Protein AF-A0AAV2RTJ3-F1 (afdb_monomer_lite)

Secondary structure (DSSP, 8-state):
--------SSHHHHHHTTS--SS--S-GGGTTTTSSS------SS--PPPPBS--S-GGGTT-TTS-------TTS-TTEEEEEEEETTEEEEEEEEE-SSSEEEE-GGGG--SS-TT----SEEEEEES--STTS--SSTT--EEEEEEEEEE-TT--TTT--TT--EEEEESS----SSGGGGGT--BPBPPPTTSTT-TT-EEEEEE--B-TT--SSS--SS-EEEEEEB-THHHHHS-TTS--TT---B---SS-----BT-TT--EEEE-TTS-EE-

InterPro domains:
  IPR001254 Serine proteases, trypsin domain [PF00089] (74-276)
  IPR001254 Serine proteases, trypsin domain [PS50240] (51-282)
  IPR001254 Serine proteases, trypsin domain [SM00020] (66-282)
  IPR001254 Serine proteases, trypsin domain [cd00190] (75-282)
  IPR001314 Peptidase S1A, chymotrypsin family [PR00722] (95-110)
  IPR001314 Peptidase S1A, chymotrypsin family [PR00722] (163-177)
  IPR001314 Peptidase S1A, chymotrypsin family [PR00722] (260-272)
  IPR009003 Peptidase S1, PA clan [SSF50494] (70-281)
  IPR018114 Serine proteases, trypsin family, histidine active site [PS00134] (105-110)

Sequence (282 aa):
ECRDTLLPSSCADIKKQGLCSEEVPMCNKTCGYCSQDTDQLPTTREKKCPICGKANEQYFRNWNNRMARVPELNHKYPWLVFIQSVIEGMTYNCGGQIINSRWVLTAAHCFYDGSDAGCNYIKKAEVHVGLHRTDFNDGILGVTRIIQVKDFIKHPGYQCGISHNDDIGLLGLEEDLDLFSTFQSKGIGAICLPKDDEGWFEGEDAVAAGWGVTASKRSKNFADKPFEVTRRIQRKFCSNYRSSWITDNMICAESASVYKIQCTGDSGGPLIVKNENDTYVL

pLDDT: mean 73.15, std 17.22, range [25.36, 96.06]

Foldseek 3Di:
DPDPDDDDPWLVVCVVVVQADPVRQARVVQQRQNGPPHTDQDPDPDSDFFDAQAFPPPVPPPPPDDPDDDPPRQLRPQFKKWKWFADPNDIFIEIWGAAGQWKIKFFLCSQAPLPDQVSPGTPWMKIWGSDFFPVSPSVDPPLIDIWTFPDKDADPPDGPNPASVSGMMMTTTPGTHDSPPVCSNSNHHGAAADDPPPDLQQFAKWKFKDFFDFPVDPDPDTHRGMDIDIWTWHCVVCCVPPVVRDDPRDTDTDDDPDDPGPRRRHHGTDTWGQDPVRGIYD

Organism: Meganyctiphanes norvegica (NCBI:txid48144)

Radius of gyration: 19.6 Å; chains: 1; bounding box: 59×52×49 Å

Structure (mmCIF, N/CA/C/O backbone):
data_AF-A0AAV2RTJ3-F1
#
_entry.id   AF-A0AAV2RTJ3-F1
#
loop_
_atom_site.group_PDB
_atom_site.id
_atom_site.type_symbol
_atom_site.label_atom_id
_atom_site.label_alt_id
_atom_site.label_comp_id
_atom_site.label_asym_id
_atom_site.label_entity_id
_atom_site.label_seq_id
_atom_site.pdbx_PDB_ins_code
_atom_site.Cartn_x
_atom_site.Cartn_y
_atom_site.Cartn_z
_atom_si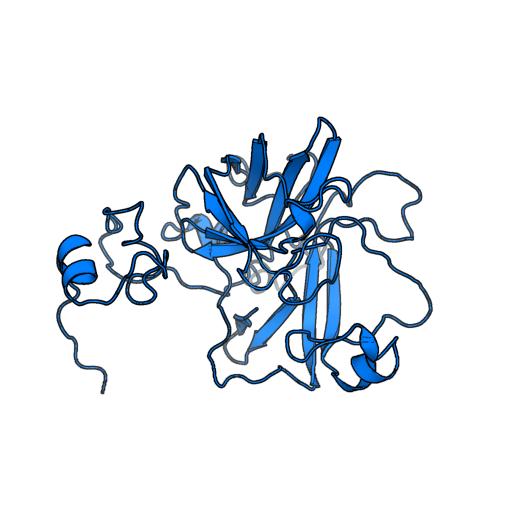te.occupancy
_atom_site.B_iso_or_equiv
_atom_site.auth_seq_id
_atom_site.auth_comp_id
_atom_site.auth_asym_id
_atom_site.auth_atom_id
_atom_site.pdbx_PDB_model_num
ATOM 1 N N . GLU A 1 1 ? -15.607 -30.313 4.650 1.00 28.53 1 GLU A N 1
ATOM 2 C CA . GLU A 1 1 ? -16.160 -30.022 5.990 1.00 28.53 1 GLU A CA 1
ATOM 3 C C . GLU A 1 1 ? -15.038 -29.505 6.884 1.00 28.53 1 GLU A C 1
ATOM 5 O O . GLU A 1 1 ? -14.184 -30.283 7.292 1.00 28.53 1 GLU A O 1
ATOM 10 N N . CYS A 1 2 ? -14.960 -28.193 7.118 1.00 25.36 2 CYS A N 1
ATOM 11 C CA . CYS A 1 2 ? -14.015 -27.650 8.095 1.00 25.36 2 CYS A CA 1
ATOM 12 C C . CYS A 1 2 ? -14.534 -28.010 9.488 1.00 25.36 2 CYS A C 1
ATOM 14 O O . CYS A 1 2 ? -15.574 -27.506 9.901 1.00 25.36 2 CYS A O 1
ATOM 16 N N . ARG A 1 3 ? -13.852 -28.924 10.185 1.00 26.34 3 ARG A N 1
ATOM 17 C CA . ARG A 1 3 ? -14.147 -29.205 11.592 1.00 26.34 3 ARG A CA 1
ATOM 18 C C . ARG A 1 3 ? -13.854 -27.954 12.413 1.00 26.34 3 ARG A C 1
ATOM 20 O O . ARG A 1 3 ? -12.734 -27.450 12.376 1.00 26.34 3 ARG A O 1
ATOM 27 N N . ASP A 1 4 ? -14.850 -27.532 13.184 1.00 34.94 4 ASP A N 1
ATOM 28 C CA . ASP A 1 4 ? -14.730 -26.657 14.347 1.00 34.94 4 ASP A CA 1
ATOM 29 C C . ASP A 1 4 ? -13.740 -27.255 15.365 1.00 34.94 4 ASP A C 1
ATOM 31 O O . ASP A 1 4 ? -14.117 -27.861 16.367 1.00 34.94 4 ASP A O 1
ATOM 35 N N . THR A 1 5 ? -12.438 -27.140 15.117 1.00 39.94 5 THR A N 1
ATOM 36 C CA . THR A 1 5 ? -11.443 -27.295 16.177 1.00 39.94 5 THR A CA 1
ATOM 37 C C . THR A 1 5 ? -11.378 -25.977 16.926 1.00 39.94 5 THR A C 1
ATOM 39 O O . THR A 1 5 ? -10.945 -24.973 16.365 1.00 39.94 5 THR A O 1
ATOM 42 N N . LEU A 1 6 ? -11.862 -26.003 18.172 1.00 43.81 6 LEU A N 1
ATOM 43 C CA . LEU A 1 6 ? -11.744 -24.969 19.204 1.00 43.81 6 LEU A CA 1
ATOM 44 C C . LEU A 1 6 ? -10.584 -24.000 18.924 1.00 43.81 6 LEU A C 1
ATOM 46 O O . LEU A 1 6 ? -9.418 -24.383 19.005 1.00 43.81 6 LEU A O 1
ATOM 50 N N . LEU A 1 7 ? -10.918 -22.747 18.597 1.00 50.66 7 LEU A N 1
ATOM 51 C CA . LEU A 1 7 ? -9.936 -21.671 18.467 1.00 50.66 7 LEU A CA 1
ATOM 52 C C . LEU A 1 7 ? -9.065 -21.635 19.737 1.00 50.66 7 LEU A C 1
ATOM 54 O O . LEU A 1 7 ? -9.643 -21.578 20.832 1.00 50.66 7 LEU A O 1
ATOM 58 N N . PRO A 1 8 ? -7.725 -21.654 19.617 1.00 53.41 8 PRO A N 1
ATOM 59 C CA . PRO A 1 8 ? -6.820 -21.614 20.761 1.00 53.41 8 PRO A CA 1
ATOM 60 C C . PRO A 1 8 ? -7.161 -20.478 21.734 1.00 53.41 8 PRO A C 1
ATOM 62 O O . PRO A 1 8 ? -7.617 -19.404 21.333 1.00 53.41 8 PRO A O 1
ATOM 65 N N . SER A 1 9 ? -6.969 -20.724 23.029 1.00 62.09 9 SER A N 1
ATOM 66 C CA . SER A 1 9 ? -7.333 -19.802 24.112 1.00 62.09 9 SER A CA 1
ATOM 67 C C . SER A 1 9 ? -6.386 -18.613 24.276 1.00 62.09 9 SER A C 1
ATOM 69 O O . SER A 1 9 ? -6.772 -17.634 24.910 1.00 62.09 9 SER A O 1
ATOM 71 N N . SER A 1 10 ? -5.168 -18.687 23.732 1.00 70.19 10 SER A N 1
ATOM 72 C CA . SER A 1 10 ? -4.143 -17.652 23.880 1.00 70.19 10 SER A CA 1
ATOM 73 C C . SER A 1 10 ? -3.148 -17.642 22.713 1.00 70.19 10 SER A C 1
ATOM 75 O O . SER A 1 10 ? -2.967 -18.652 22.027 1.00 70.19 10 SER A O 1
ATOM 77 N N . CYS A 1 11 ? -2.451 -16.518 22.514 1.00 71.31 11 CYS A N 1
ATOM 78 C CA . CYS A 1 11 ? -1.352 -16.431 21.549 1.00 71.31 11 CYS A CA 1
ATOM 79 C C . CYS A 1 11 ? -0.176 -17.359 21.890 1.00 71.31 11 CYS A C 1
ATOM 81 O O . CYS A 1 11 ? 0.458 -17.898 20.982 1.00 71.31 11 CYS A O 1
ATOM 83 N N . ALA A 1 12 ? 0.052 -17.642 23.176 1.00 74.12 12 ALA A N 1
ATOM 84 C CA . ALA A 1 12 ? 1.048 -18.613 23.621 1.00 74.12 12 ALA A CA 1
ATOM 85 C C . ALA A 1 12 ? 0.744 -20.037 23.114 1.00 74.12 12 ALA A C 1
ATOM 87 O O . ALA A 1 12 ? 1.648 -20.735 22.652 1.00 74.12 12 ALA A O 1
ATOM 88 N N . ASP A 1 13 ? -0.529 -20.451 23.125 1.00 72.06 13 ASP A N 1
ATOM 89 C CA . ASP A 1 13 ? -0.947 -21.764 22.614 1.00 72.06 13 ASP A CA 1
ATOM 90 C C . ASP A 1 13 ? -0.720 -21.883 21.099 1.00 72.06 13 ASP A C 1
ATOM 92 O O . ASP A 1 13 ? -0.316 -22.936 20.608 1.00 72.06 13 ASP A O 1
ATOM 96 N N . ILE A 1 14 ? -0.942 -20.793 20.357 1.00 68.81 14 ILE A N 1
ATOM 97 C CA . ILE A 1 14 ? -0.743 -20.726 18.900 1.00 68.81 14 ILE A CA 1
ATOM 98 C C . ILE A 1 14 ? 0.743 -20.793 18.545 1.00 68.81 14 ILE A C 1
ATOM 100 O O . ILE A 1 14 ? 1.127 -21.576 17.674 1.00 68.81 14 ILE A O 1
ATOM 104 N N . LYS A 1 15 ? 1.587 -20.023 19.246 1.00 71.12 15 LYS A N 1
ATOM 105 C CA . LYS A 1 15 ? 3.048 -20.050 19.076 1.00 71.12 15 LYS A CA 1
ATOM 106 C C . LYS A 1 15 ? 3.607 -21.447 19.372 1.00 71.12 15 LYS A C 1
ATOM 108 O O . LYS A 1 15 ? 4.387 -21.980 18.587 1.00 71.12 15 LYS A O 1
ATOM 113 N N . LYS A 1 16 ? 3.129 -22.104 20.437 1.00 71.62 16 L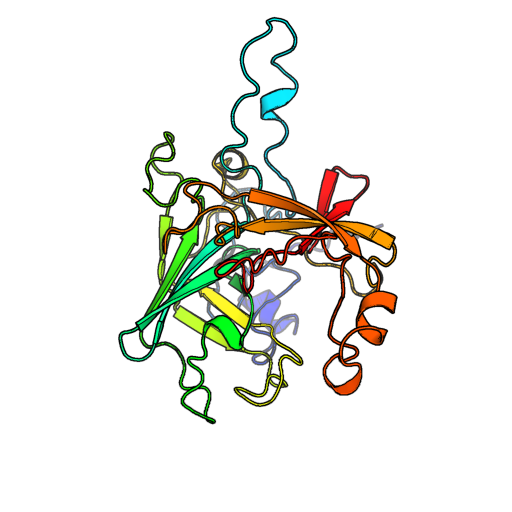YS A N 1
ATOM 114 C CA . LYS A 1 16 ? 3.537 -23.471 20.818 1.00 71.62 16 LYS A CA 1
ATOM 115 C C . LYS A 1 16 ? 3.177 -24.540 19.780 1.00 71.62 16 LYS A C 1
ATOM 117 O O . LYS A 1 16 ? 3.844 -25.568 19.709 1.00 71.62 16 LYS A O 1
ATOM 122 N N . GLN A 1 17 ? 2.147 -24.309 18.968 1.00 68.81 17 GLN A N 1
ATOM 123 C CA . GLN A 1 17 ? 1.759 -25.204 17.873 1.00 68.81 17 GLN A CA 1
ATOM 124 C C . GLN A 1 17 ? 2.621 -25.029 16.608 1.00 68.81 17 GLN A C 1
ATOM 126 O O . GLN A 1 17 ? 2.343 -25.679 15.602 1.00 68.81 17 GLN A O 1
ATOM 131 N N . GLY A 1 18 ? 3.646 -24.166 16.631 1.00 61.38 18 GLY A N 1
ATOM 132 C CA . GLY A 1 18 ? 4.527 -23.926 15.482 1.00 61.38 18 GLY A CA 1
ATOM 133 C C . GLY A 1 18 ? 3.848 -23.160 14.345 1.00 61.38 18 GLY A C 1
ATOM 134 O O . GLY A 1 18 ? 4.277 -23.237 13.200 1.00 61.38 18 GLY A O 1
ATOM 135 N N . LEU A 1 19 ? 2.765 -22.435 14.643 1.00 59.94 19 LEU A N 1
ATOM 136 C CA . LEU A 1 19 ? 2.011 -21.637 13.668 1.00 59.94 19 LEU A CA 1
ATOM 137 C C . LEU A 1 19 ? 2.607 -20.230 13.453 1.00 59.94 19 LEU A C 1
ATOM 139 O O . LEU A 1 19 ? 2.041 -19.439 12.699 1.00 59.94 19 LEU A O 1
ATOM 143 N N . CYS A 1 20 ? 3.713 -19.940 14.143 1.00 59.78 20 CYS A N 1
ATOM 144 C CA . CYS A 1 20 ? 4.452 -18.682 14.214 1.00 59.78 20 CYS A CA 1
ATOM 145 C C . CYS A 1 20 ? 5.943 -19.007 14.395 1.00 59.78 20 CYS A C 1
ATOM 147 O O . CYS A 1 20 ? 6.251 -19.925 15.160 1.00 59.78 20 CYS A O 1
ATOM 149 N N . SER A 1 21 ? 6.859 -18.259 13.775 1.00 59.16 21 SER A N 1
ATOM 150 C CA . SER A 1 21 ? 8.310 -18.396 13.999 1.00 59.16 21 SER A CA 1
ATOM 151 C C . SER A 1 21 ? 8.980 -17.029 14.131 1.00 59.16 21 SER A C 1
ATOM 153 O O . SER A 1 21 ? 8.344 -16.007 13.888 1.00 59.16 21 SER A O 1
ATOM 155 N N . GLU A 1 22 ? 10.260 -16.994 14.520 1.00 55.25 22 GLU A N 1
ATOM 156 C CA . GLU A 1 22 ? 10.997 -15.724 14.560 1.00 55.25 22 GLU A CA 1
ATOM 157 C C . GLU A 1 22 ? 11.241 -15.117 13.173 1.00 55.25 22 GLU A C 1
ATOM 159 O O . GLU A 1 22 ? 11.324 -13.903 13.033 1.00 55.25 22 GLU A O 1
ATOM 164 N N . GLU A 1 23 ? 11.305 -15.957 12.142 1.00 56.34 23 GLU A N 1
ATOM 165 C CA . GLU A 1 23 ? 11.489 -15.542 10.747 1.00 56.34 23 GLU A CA 1
ATOM 166 C C . GLU A 1 23 ? 10.167 -15.152 10.068 1.00 56.34 23 GLU A C 1
ATOM 168 O O . GLU A 1 23 ? 10.164 -14.472 9.043 1.00 56.34 23 GLU A O 1
ATOM 173 N N . VAL A 1 24 ? 9.033 -15.576 10.636 1.00 58.91 24 VAL A N 1
ATOM 174 C CA . VAL A 1 24 ? 7.688 -15.269 10.148 1.00 58.91 24 VAL A CA 1
ATOM 175 C C . VAL A 1 24 ? 6.997 -14.403 11.202 1.00 58.91 24 VAL A C 1
ATOM 177 O O . VAL A 1 24 ? 6.290 -14.928 12.068 1.00 58.91 24 VAL A O 1
ATOM 180 N N . PRO A 1 25 ? 7.158 -13.068 11.134 1.00 56.72 25 PRO A N 1
ATOM 181 C CA . PRO A 1 25 ? 6.646 -12.163 12.163 1.00 56.72 25 PRO A CA 1
ATOM 182 C C . PRO A 1 25 ? 5.113 -12.195 12.273 1.00 56.72 25 PRO A C 1
ATOM 184 O O . PRO A 1 25 ? 4.552 -11.733 13.267 1.00 56.72 25 PRO A O 1
ATOM 187 N N . MET A 1 26 ? 4.417 -12.761 11.280 1.00 61.28 26 MET A N 1
ATOM 188 C CA . MET A 1 26 ? 2.962 -12.794 11.186 1.00 61.28 26 MET A CA 1
ATOM 189 C C . MET A 1 26 ? 2.400 -14.217 11.195 1.00 61.28 26 MET A C 1
ATOM 191 O O . MET A 1 26 ? 2.683 -15.034 10.326 1.00 61.28 26 MET A O 1
ATOM 195 N N . CYS A 1 27 ? 1.485 -14.489 12.120 1.00 66.06 27 CYS A N 1
ATOM 196 C CA . CYS A 1 27 ? 0.798 -15.775 12.162 1.00 66.06 27 CYS A CA 1
ATOM 197 C C . CYS A 1 27 ? -0.490 -15.715 11.347 1.00 66.06 27 CYS A C 1
ATOM 199 O O . CYS A 1 27 ? -1.510 -15.192 11.802 1.00 66.06 27 CYS A O 1
ATOM 201 N N . ASN A 1 28 ? -0.458 -16.281 10.139 1.00 58.66 28 ASN A N 1
ATOM 202 C CA . ASN A 1 28 ? -1.577 -16.222 9.190 1.00 58.66 28 ASN A CA 1
ATOM 203 C C . ASN A 1 28 ? -2.893 -16.759 9.774 1.00 58.66 28 ASN A C 1
ATOM 205 O O . ASN A 1 28 ? -3.956 -16.199 9.524 1.00 58.66 28 ASN A O 1
ATOM 209 N N . LYS A 1 29 ? -2.838 -17.800 10.616 1.00 62.00 29 LYS A N 1
ATOM 210 C CA . LYS A 1 29 ? -4.041 -18.398 11.230 1.00 62.00 29 LYS A CA 1
ATOM 211 C C . LYS A 1 29 ? -4.717 -17.516 12.279 1.00 62.00 29 LYS A C 1
ATOM 213 O O . LYS A 1 29 ? -5.855 -17.788 12.647 1.00 62.00 29 LYS A O 1
ATOM 218 N N . THR A 1 30 ? -4.028 -16.492 12.771 1.00 61.62 30 THR A N 1
ATOM 219 C CA . THR A 1 30 ? -4.573 -15.531 13.735 1.00 61.62 30 THR A CA 1
ATOM 220 C C . THR A 1 30 ? -4.733 -14.155 13.130 1.00 61.62 30 THR A C 1
ATOM 222 O O . THR A 1 30 ? -4.965 -13.206 13.866 1.00 61.62 30 THR A O 1
ATOM 225 N N . CYS A 1 31 ? -4.595 -14.022 11.808 1.00 62.06 31 CYS A N 1
ATOM 226 C CA . CYS A 1 31 ? -4.762 -12.748 11.117 1.00 62.06 31 CYS A CA 1
ATOM 227 C C . CYS A 1 31 ? -3.883 -11.628 11.707 1.00 62.06 31 CYS A C 1
ATOM 229 O O . CYS A 1 31 ? -4.275 -10.466 11.725 1.00 62.06 31 CYS A O 1
ATOM 231 N N . GLY A 1 32 ? -2.694 -11.998 12.205 1.00 62.00 32 GLY A N 1
ATOM 232 C CA . GLY A 1 32 ? -1.714 -11.077 12.784 1.00 62.00 32 GLY A CA 1
ATOM 233 C C . GLY A 1 32 ? -1.843 -10.820 14.290 1.00 62.00 32 GLY A C 1
ATOM 234 O O . GLY A 1 32 ? -0.937 -10.215 14.851 1.00 62.00 32 GLY A O 1
ATOM 235 N N . TYR A 1 33 ? -2.882 -11.320 14.977 1.00 64.06 33 TYR A N 1
ATOM 236 C CA . TYR A 1 33 ? -3.087 -11.042 16.413 1.00 64.06 33 TYR A CA 1
ATOM 237 C C . TYR A 1 33 ? -2.044 -11.666 17.338 1.00 64.06 33 TYR A C 1
ATOM 239 O O . TYR A 1 33 ? -1.805 -11.158 18.430 1.00 64.06 33 TYR A O 1
ATOM 247 N N . CYS A 1 34 ? -1.396 -12.739 16.898 1.00 66.88 34 CYS A N 1
ATOM 248 C CA . CYS A 1 34 ? -0.384 -13.432 17.691 1.00 66.88 34 CYS A CA 1
ATOM 249 C C . CYS A 1 34 ? 0.992 -13.328 17.047 1.00 66.88 34 CYS A C 1
ATOM 251 O O . CYS A 1 34 ? 1.592 -14.348 16.749 1.00 66.88 34 CYS A O 1
ATOM 253 N N . SER A 1 35 ? 1.456 -12.110 16.778 1.00 64.62 35 SER A N 1
ATOM 254 C CA . SER A 1 35 ? 2.783 -11.846 16.210 1.00 64.62 35 SER A CA 1
ATOM 255 C C . SER A 1 35 ? 3.889 -11.937 17.272 1.00 64.62 35 SER A C 1
ATOM 257 O O . SER A 1 35 ? 3.619 -12.170 18.455 1.00 64.62 35 SER A O 1
ATOM 259 N N . GLN A 1 36 ? 5.155 -11.761 16.878 1.00 61.38 36 GLN A N 1
ATOM 260 C CA . GLN A 1 36 ? 6.257 -11.653 17.848 1.00 61.38 36 GLN A CA 1
ATOM 261 C C . GLN A 1 36 ? 6.010 -10.553 18.893 1.00 61.38 36 GLN A C 1
ATOM 263 O O . GLN A 1 36 ? 6.319 -10.754 20.063 1.00 61.38 36 GLN A O 1
ATOM 268 N N . ASP A 1 37 ? 5.375 -9.453 18.486 1.00 58.03 37 ASP A N 1
ATOM 269 C CA . ASP A 1 37 ? 5.172 -8.263 19.313 1.00 58.03 37 ASP A CA 1
ATOM 270 C C . ASP A 1 37 ? 3.796 -8.176 19.982 1.00 58.03 37 ASP A C 1
ATOM 272 O O . ASP A 1 37 ? 3.566 -7.300 20.817 1.00 58.03 37 ASP A O 1
ATOM 276 N N . THR A 1 38 ? 2.864 -9.063 19.622 1.00 60.03 38 THR A N 1
ATOM 277 C CA . THR A 1 38 ? 1.504 -9.066 20.171 1.00 60.03 38 THR A CA 1
ATOM 278 C C . THR A 1 38 ? 1.116 -10.420 20.724 1.00 60.03 38 THR A C 1
ATOM 280 O O . THR A 1 38 ? 1.097 -11.425 20.018 1.00 60.03 38 THR A O 1
ATOM 283 N N . ASP A 1 39 ? 0.713 -10.418 21.993 1.00 66.69 39 ASP A N 1
ATOM 284 C CA . ASP A 1 39 ? 0.091 -11.572 22.647 1.00 66.69 39 ASP A CA 1
ATOM 285 C C . ASP A 1 39 ? -1.390 -11.337 22.986 1.00 66.69 39 ASP A C 1
ATOM 287 O O . ASP A 1 39 ? -2.015 -12.146 23.677 1.00 66.69 39 ASP A O 1
ATOM 291 N N . GLN A 1 40 ? -1.973 -10.240 22.492 1.00 61.81 40 GLN A N 1
ATOM 292 C CA . GLN A 1 40 ? -3.373 -9.902 22.729 1.00 61.81 40 GLN A CA 1
ATOM 293 C C . GLN A 1 40 ? -4.267 -10.383 21.582 1.00 61.81 40 GLN A C 1
ATOM 295 O O . GLN A 1 40 ? -4.203 -9.894 20.457 1.00 61.81 40 GLN A O 1
ATOM 300 N N . LEU A 1 41 ? -5.154 -11.326 21.901 1.00 60.34 41 LEU A N 1
ATOM 301 C CA . LEU A 1 41 ? -6.303 -11.653 21.059 1.00 60.34 41 LEU A CA 1
ATOM 302 C C . LEU A 1 41 ? -7.324 -10.499 21.112 1.00 60.34 41 LEU A C 1
ATOM 304 O O . LEU A 1 41 ? -7.459 -9.862 22.161 1.00 60.34 41 LEU A O 1
ATOM 308 N N . PRO A 1 42 ? -8.072 -10.232 20.026 1.00 55.19 42 PRO A N 1
ATOM 309 C CA . PRO A 1 42 ? -9.047 -9.151 20.009 1.00 55.19 42 PRO A CA 1
ATOM 310 C C . PRO A 1 42 ? -10.127 -9.367 21.074 1.00 55.19 42 PRO A C 1
ATOM 312 O O . PRO A 1 42 ? -10.592 -10.482 21.311 1.00 55.19 42 PRO A O 1
ATOM 315 N N . THR A 1 43 ? -10.516 -8.275 21.733 1.00 52.41 43 THR A N 1
ATOM 316 C CA . THR A 1 43 ? -11.428 -8.264 22.890 1.00 52.41 43 THR A CA 1
ATOM 317 C C . THR A 1 43 ? -12.904 -8.400 22.508 1.00 52.41 43 THR A C 1
ATOM 319 O O . THR A 1 43 ? -13.763 -8.537 23.383 1.00 52.41 43 THR A O 1
ATOM 322 N N . THR A 1 44 ? -13.232 -8.360 21.214 1.00 51.03 44 THR A N 1
ATOM 323 C CA . THR A 1 44 ? -14.610 -8.430 20.730 1.00 51.03 44 THR A CA 1
ATOM 324 C C . THR A 1 44 ? -15.151 -9.860 20.771 1.00 51.03 44 THR A C 1
ATOM 326 O O . THR A 1 44 ? -14.458 -10.850 20.552 1.00 51.03 44 THR A O 1
ATOM 329 N N . ARG A 1 45 ? -16.449 -9.962 21.076 1.00 45.09 45 ARG A N 1
ATOM 330 C CA . ARG A 1 45 ? -17.191 -11.209 21.342 1.00 45.09 45 ARG A CA 1
ATOM 331 C C . ARG A 1 45 ? -17.239 -12.195 20.164 1.00 45.09 45 ARG A C 1
ATOM 333 O O . ARG A 1 45 ? -17.718 -13.311 20.342 1.00 45.09 45 ARG A O 1
ATOM 340 N N . GLU A 1 46 ? -16.737 -11.815 18.992 1.00 50.78 46 GLU A N 1
ATOM 341 C CA . GLU A 1 46 ? -16.565 -12.703 17.850 1.00 50.78 46 GLU A CA 1
ATOM 342 C C . GLU A 1 46 ? -15.072 -12.871 17.561 1.00 50.78 46 GLU A C 1
ATOM 344 O O . GLU A 1 46 ? -14.429 -11.976 17.025 1.00 50.78 46 GLU A O 1
ATOM 349 N N . LYS A 1 47 ? -14.533 -14.055 17.874 1.00 52.84 47 LYS A N 1
ATOM 350 C CA . LYS A 1 47 ? -13.186 -14.508 17.484 1.00 52.84 47 LYS A CA 1
ATOM 351 C C . LYS A 1 47 ? -13.069 -14.740 15.962 1.00 52.84 47 LYS A C 1
ATOM 353 O O . LYS A 1 47 ? -12.597 -15.787 15.526 1.00 52.84 47 LYS A O 1
ATOM 358 N N . LYS A 1 48 ? -13.599 -13.839 15.139 1.00 60.12 48 LYS A N 1
ATOM 359 C CA . LYS A 1 48 ? -13.479 -13.895 13.677 1.00 60.12 48 LYS A CA 1
ATOM 360 C C . LYS A 1 48 ? -12.319 -13.009 13.260 1.00 60.12 48 LYS A C 1
ATOM 362 O O . LYS A 1 48 ? -11.952 -12.109 13.998 1.00 60.12 48 LYS A O 1
ATOM 367 N N . CYS A 1 49 ? -11.724 -13.266 12.105 1.00 64.94 49 CYS A N 1
ATOM 368 C CA . CYS A 1 49 ? -10.763 -12.335 11.532 1.00 64.94 49 CYS A CA 1
ATOM 369 C C . CYS A 1 49 ? -11.476 -11.128 10.911 1.00 64.94 49 CYS A C 1
ATOM 371 O O . CYS A 1 49 ? -12.625 -11.273 10.477 1.00 64.94 49 CYS A O 1
ATOM 373 N N . PRO A 1 50 ? -10.816 -9.960 10.826 1.00 69.94 50 PRO A N 1
ATOM 374 C CA . PRO A 1 50 ? -11.327 -8.844 10.050 1.00 69.94 50 PRO A CA 1
ATOM 375 C C . PRO A 1 50 ? -11.564 -9.273 8.603 1.00 69.94 50 PRO A C 1
ATOM 377 O O . PRO A 1 50 ? -10.790 -10.046 8.035 1.00 69.94 50 PRO A O 1
ATOM 380 N N . ILE A 1 51 ? -12.636 -8.766 8.000 1.00 80.06 51 ILE A N 1
ATOM 381 C CA . ILE A 1 51 ? -12.914 -9.007 6.584 1.00 80.06 51 ILE A CA 1
ATOM 382 C C . ILE A 1 51 ? -11.952 -8.139 5.766 1.00 80.06 51 ILE A C 1
ATOM 384 O O . ILE A 1 51 ? -11.907 -6.928 5.964 1.00 80.06 51 ILE A O 1
ATOM 388 N N . CYS A 1 52 ? -11.201 -8.737 4.845 1.00 87.06 52 CYS A N 1
ATOM 389 C CA . CYS A 1 52 ? -10.318 -8.013 3.935 1.00 87.06 52 CYS A CA 1
ATOM 390 C C . CYS A 1 52 ? -11.006 -7.693 2.594 1.00 87.06 52 CYS A C 1
ATOM 392 O O . CYS A 1 52 ? -12.032 -8.282 2.244 1.00 87.06 52 CYS A O 1
ATOM 394 N N . GLY A 1 53 ? -10.442 -6.752 1.834 1.00 89.31 53 GLY A N 1
ATOM 395 C CA . GLY A 1 53 ? -10.779 -6.495 0.432 1.00 89.31 53 GLY A CA 1
ATOM 396 C C . GLY A 1 53 ? -12.155 -5.875 0.186 1.00 89.31 53 GLY A C 1
ATOM 397 O O . GLY A 1 53 ? -12.614 -5.837 -0.953 1.00 89.31 53 GLY A O 1
ATOM 398 N N . LYS A 1 54 ? -12.846 -5.383 1.219 1.00 88.38 54 LYS A N 1
ATOM 399 C CA . LYS A 1 54 ? -14.147 -4.715 1.069 1.00 88.38 54 LYS A CA 1
ATOM 400 C C . LYS A 1 54 ? -13.992 -3.208 0.892 1.00 88.38 54 LYS A C 1
ATOM 402 O O . LYS A 1 54 ? -13.683 -2.488 1.836 1.00 88.38 54 LYS A O 1
ATOM 407 N N . ALA A 1 55 ? -14.198 -2.749 -0.340 1.00 87.06 55 ALA A N 1
ATOM 408 C CA . ALA A 1 55 ? -14.231 -1.332 -0.681 1.00 87.06 55 ALA A CA 1
ATOM 409 C C . ALA A 1 55 ? -15.546 -0.671 -0.230 1.00 87.06 55 ALA A C 1
ATOM 411 O O . ALA A 1 55 ? -16.598 -1.313 -0.151 1.00 87.06 55 ALA A O 1
ATOM 412 N N . ASN A 1 56 ? -15.508 0.643 -0.010 1.00 81.19 56 ASN A N 1
ATOM 413 C CA . ASN A 1 56 ? -16.677 1.451 0.342 1.00 81.19 56 ASN A CA 1
ATOM 414 C C . ASN A 1 56 ? -17.512 1.815 -0.900 1.00 81.19 56 ASN A C 1
ATOM 416 O O . ASN A 1 56 ? -17.628 2.976 -1.282 1.00 81.19 56 ASN A O 1
ATOM 420 N N . GLU A 1 57 ? -18.113 0.810 -1.541 1.00 69.19 57 GLU A N 1
ATOM 421 C CA . GLU A 1 57 ? -18.956 0.989 -2.737 1.00 69.19 57 GLU A CA 1
ATOM 422 C C . GLU A 1 57 ? -20.457 1.149 -2.414 1.00 69.19 57 GLU A C 1
ATOM 424 O O . GLU A 1 57 ? -21.237 1.632 -3.236 1.00 69.19 57 GLU A O 1
ATOM 429 N N . GLN A 1 58 ? -20.902 0.749 -1.216 1.00 50.31 58 GLN A N 1
ATOM 430 C CA . GLN A 1 58 ? -22.333 0.655 -0.877 1.00 50.31 58 GLN A CA 1
ATOM 431 C C . GLN A 1 58 ? -23.036 1.989 -0.589 1.00 50.31 58 GLN A C 1
ATOM 433 O O . GLN A 1 58 ? -24.268 2.023 -0.605 1.00 50.31 58 GLN A O 1
ATOM 438 N N . TYR A 1 59 ? -22.316 3.103 -0.422 1.00 46.66 59 TYR A N 1
ATOM 439 C CA . TYR A 1 59 ? -22.954 4.421 -0.282 1.00 46.66 59 TYR A CA 1
ATOM 440 C C . TYR A 1 59 ? -23.751 4.853 -1.535 1.00 46.66 59 TYR A C 1
ATOM 442 O O . TYR A 1 59 ? -24.552 5.781 -1.455 1.00 46.66 59 TYR A O 1
ATOM 450 N N . PHE A 1 60 ? -23.609 4.154 -2.671 1.00 42.09 60 PHE A N 1
ATOM 451 C CA . PHE A 1 60 ? -24.232 4.527 -3.946 1.00 42.09 60 PHE A CA 1
ATOM 452 C C . PHE A 1 60 ? -25.562 3.821 -4.269 1.00 42.09 60 PHE A C 1
ATOM 454 O O . PHE A 1 60 ? -26.373 4.383 -5.003 1.00 42.09 60 PHE A O 1
ATOM 461 N N . ARG A 1 61 ? -25.849 2.620 -3.735 1.00 41.12 61 ARG A N 1
ATOM 462 C CA . ARG A 1 61 ? -27.044 1.844 -4.161 1.00 41.12 61 ARG A CA 1
ATOM 463 C C . ARG A 1 61 ? -28.379 2.358 -3.596 1.00 41.12 61 ARG A C 1
ATOM 465 O O . ARG A 1 61 ? -29.418 2.091 -4.191 1.00 41.12 61 ARG A O 1
ATOM 472 N N . ASN A 1 62 ? -28.369 3.137 -2.512 1.00 39.06 62 ASN A N 1
ATOM 473 C CA . ASN A 1 62 ? -29.592 3.638 -1.860 1.00 39.06 62 ASN A CA 1
ATOM 474 C C . ASN A 1 62 ? -30.029 5.047 -2.307 1.00 39.06 62 ASN A C 1
ATOM 476 O O . ASN A 1 62 ? -30.960 5.605 -1.730 1.00 39.06 62 ASN A O 1
ATOM 480 N N . TRP A 1 63 ? -29.400 5.629 -3.336 1.00 40.59 63 TRP A N 1
ATOM 481 C CA . TRP A 1 63 ? -29.702 6.992 -3.801 1.00 40.59 63 TRP A CA 1
ATOM 482 C C . TRP A 1 63 ? -30.315 7.054 -5.207 1.00 40.59 63 TRP A C 1
ATOM 484 O O . TRP A 1 63 ? -30.215 8.051 -5.919 1.00 40.59 63 TRP A O 1
ATOM 494 N N . ASN A 1 64 ? -31.002 5.991 -5.620 1.00 44.69 64 ASN A N 1
ATOM 495 C CA . ASN A 1 64 ? -31.787 5.984 -6.851 1.00 44.69 64 ASN A CA 1
ATOM 496 C C . ASN A 1 64 ? -33.090 6.775 -6.667 1.00 44.69 64 ASN A C 1
ATOM 498 O O . ASN A 1 64 ? -34.102 6.145 -6.382 1.00 44.69 64 ASN A O 1
ATOM 502 N N . ASN A 1 65 ? -33.080 8.116 -6.806 1.00 45.75 65 ASN A N 1
ATOM 503 C CA . ASN A 1 65 ? -34.213 8.861 -7.413 1.00 45.75 65 ASN A CA 1
ATOM 504 C C . ASN A 1 65 ? -34.093 10.396 -7.554 1.00 45.75 65 ASN A C 1
ATOM 506 O O . ASN A 1 65 ? -35.105 11.039 -7.831 1.00 45.75 65 ASN A O 1
ATOM 510 N N . ARG A 1 66 ? -32.921 11.038 -7.442 1.00 42.12 66 ARG A N 1
ATOM 511 C CA . ARG A 1 66 ? -32.766 12.430 -7.928 1.00 42.12 66 ARG A CA 1
ATOM 512 C C . ARG A 1 66 ? -31.397 12.625 -8.564 1.00 42.12 66 ARG A C 1
ATOM 514 O O . ARG A 1 66 ? -30.395 12.258 -7.966 1.00 42.12 66 ARG A O 1
ATOM 521 N N . MET A 1 67 ? -31.368 13.215 -9.762 1.00 40.69 67 MET A N 1
ATOM 522 C CA . MET A 1 67 ? -30.150 13.713 -10.410 1.00 40.69 67 MET A CA 1
ATOM 523 C C . MET A 1 67 ? -29.498 14.772 -9.514 1.00 40.69 67 MET A C 1
ATOM 525 O O . MET A 1 67 ? -29.769 15.964 -9.620 1.00 40.69 67 MET A O 1
ATOM 529 N N . ALA A 1 68 ? -28.657 14.328 -8.597 1.00 34.88 68 ALA A N 1
ATOM 530 C CA . ALA A 1 68 ? -27.751 15.151 -7.832 1.00 34.88 68 ALA A CA 1
ATOM 531 C C . ALA A 1 68 ? -26.380 14.477 -7.915 1.00 34.88 68 ALA A C 1
ATOM 533 O O . ALA A 1 68 ? -26.292 13.254 -8.005 1.00 34.88 68 ALA A O 1
ATOM 534 N N . ARG A 1 69 ? -25.340 15.311 -8.013 1.00 38.06 69 ARG A N 1
ATOM 535 C CA . ARG A 1 69 ? -23.922 14.959 -8.179 1.00 38.06 69 ARG A CA 1
ATOM 536 C C . ARG A 1 69 ? -23.587 13.591 -7.582 1.00 38.06 69 ARG A C 1
ATOM 538 O O . ARG A 1 69 ? -23.886 13.369 -6.414 1.00 38.06 69 ARG A O 1
ATOM 545 N N . VAL A 1 70 ? -22.935 12.734 -8.373 1.00 41.81 70 VAL A N 1
ATOM 546 C CA . VAL A 1 70 ? -22.280 11.508 -7.889 1.00 41.81 70 VAL A CA 1
ATOM 547 C C . VAL A 1 70 ? -21.538 11.872 -6.595 1.00 41.81 70 VAL A C 1
ATOM 549 O O . VAL A 1 70 ? -20.661 12.739 -6.665 1.00 41.81 70 VAL A O 1
ATOM 552 N N . PRO A 1 71 ? -21.925 11.332 -5.423 1.00 44.88 71 PRO A N 1
ATOM 553 C CA . PRO A 1 71 ? -21.199 11.593 -4.189 1.00 44.88 71 PRO A CA 1
ATOM 554 C C . PRO A 1 71 ? -19.724 11.262 -4.418 1.00 44.88 71 PRO A C 1
ATOM 556 O O . PRO A 1 71 ? -19.412 10.230 -5.010 1.00 44.88 71 PRO A O 1
ATOM 559 N N . GLU A 1 72 ? -18.820 12.163 -4.042 1.00 51.56 72 GLU A N 1
ATOM 560 C CA . GLU A 1 72 ? -17.384 11.906 -4.154 1.00 51.56 72 GLU A CA 1
ATOM 561 C C . GLU A 1 72 ? -17.040 10.591 -3.432 1.00 51.56 72 GLU A C 1
ATOM 563 O O . GLU A 1 72 ? -17.593 10.293 -2.373 1.00 51.56 72 GLU A O 1
ATOM 568 N N . LEU A 1 73 ? -16.162 9.783 -4.037 1.00 56.44 73 LEU A N 1
ATOM 569 C CA . LEU A 1 73 ? -15.710 8.467 -3.565 1.00 56.44 73 LEU A CA 1
ATOM 570 C C . LEU A 1 73 ? -14.803 8.585 -2.320 1.00 56.44 73 LEU A C 1
ATOM 572 O O . LEU A 1 73 ? -13.671 8.094 -2.310 1.00 56.44 73 LEU A O 1
ATOM 576 N N . ASN A 1 74 ? -15.271 9.269 -1.276 1.00 73.31 74 ASN A N 1
ATOM 577 C CA . ASN A 1 74 ? -14.519 9.460 -0.043 1.00 73.31 74 ASN A CA 1
ATOM 578 C C . ASN A 1 74 ? -14.214 8.088 0.570 1.00 73.31 74 ASN A C 1
ATOM 580 O O . ASN A 1 74 ? -15.114 7.278 0.788 1.00 73.31 74 ASN A O 1
ATOM 584 N N . HIS A 1 75 ? -12.933 7.825 0.832 1.00 80.12 75 HIS A N 1
ATOM 585 C CA . HIS A 1 75 ? -12.457 6.588 1.461 1.00 80.12 75 HIS A CA 1
ATOM 586 C C . HIS A 1 75 ? -12.880 5.284 0.744 1.00 80.12 75 HIS A C 1
ATOM 588 O O . HIS A 1 75 ? -13.122 4.269 1.404 1.00 80.12 75 HIS A O 1
ATOM 594 N N . LYS A 1 76 ? -12.975 5.291 -0.600 1.00 85.62 76 LYS A N 1
ATOM 595 C CA . LYS A 1 76 ? -13.340 4.107 -1.414 1.00 85.62 76 LYS A CA 1
ATOM 596 C C . LYS A 1 76 ? -12.488 2.877 -1.105 1.00 85.62 76 LYS A C 1
ATOM 598 O O . LYS A 1 76 ? -13.034 1.778 -1.068 1.00 85.62 76 LYS A O 1
ATOM 603 N N . TYR A 1 77 ? -11.188 3.073 -0.882 1.00 90.12 77 TYR A N 1
ATOM 604 C CA . TYR A 1 77 ? -10.211 2.026 -0.583 1.00 90.12 77 TYR A CA 1
ATOM 605 C C . TYR A 1 77 ? -9.732 2.150 0.869 1.00 90.12 77 TYR A C 1
ATOM 607 O O . TYR A 1 77 ? -8.777 2.880 1.122 1.00 90.12 77 TYR A O 1
ATOM 615 N N . PRO A 1 78 ? -10.368 1.457 1.833 1.00 90.25 78 PRO A N 1
ATOM 616 C CA . PRO A 1 78 ? -10.058 1.603 3.258 1.00 90.25 78 PRO A CA 1
ATOM 617 C C . PRO A 1 78 ? -8.646 1.158 3.654 1.00 90.25 78 PRO A C 1
ATOM 619 O O . PRO A 1 78 ? -8.167 1.504 4.729 1.00 90.25 78 PRO A O 1
ATOM 622 N N . TRP A 1 79 ? -8.003 0.356 2.807 1.00 93.31 79 TRP A N 1
ATOM 623 C CA . TRP A 1 79 ? -6.632 -0.110 2.994 1.00 93.31 79 TRP A CA 1
ATOM 624 C C . TRP A 1 79 ? -5.585 0.856 2.476 1.00 93.31 79 TRP A C 1
ATOM 626 O O . TRP A 1 79 ? -4.431 0.699 2.849 1.00 93.31 79 TRP A O 1
ATOM 636 N N . LEU A 1 80 ? -5.952 1.809 1.617 1.00 93.81 80 LEU A N 1
ATOM 637 C CA . LEU A 1 80 ? -4.998 2.722 1.005 1.00 93.81 80 LEU A CA 1
ATOM 638 C C . LEU A 1 80 ? -4.428 3.659 2.075 1.00 93.81 80 LEU A C 1
ATOM 640 O O . LEU A 1 80 ? -5.178 4.357 2.758 1.00 93.81 80 LEU A O 1
ATOM 644 N N . VAL A 1 81 ? -3.102 3.688 2.198 1.00 94.31 81 VAL A N 1
ATOM 645 C CA . VAL A 1 81 ? -2.408 4.564 3.148 1.00 94.31 81 VAL A CA 1
ATOM 646 C C . VAL A 1 81 ? -1.424 5.476 2.445 1.00 94.31 81 VAL A C 1
ATOM 648 O O . VAL A 1 81 ? -0.849 5.124 1.414 1.00 94.31 81 VAL A O 1
ATOM 651 N N . PHE A 1 82 ? -1.220 6.646 3.039 1.00 92.50 82 PHE A N 1
ATOM 652 C CA . PHE A 1 82 ? -0.158 7.566 2.661 1.00 92.50 82 PHE A CA 1
ATOM 653 C C . PHE A 1 82 ? 0.981 7.429 3.668 1.00 92.50 82 PHE A C 1
ATOM 655 O O . PHE A 1 82 ? 0.757 7.485 4.875 1.00 92.50 82 PHE A O 1
ATOM 662 N N . ILE A 1 83 ? 2.192 7.217 3.176 1.00 92.75 83 ILE A N 1
ATOM 663 C CA . ILE A 1 83 ? 3.381 6.979 3.987 1.00 92.75 83 ILE A CA 1
ATOM 664 C C . ILE A 1 83 ? 4.297 8.178 3.828 1.00 92.75 83 ILE A C 1
ATOM 666 O O . ILE A 1 83 ? 4.656 8.530 2.705 1.00 92.75 83 ILE A O 1
ATOM 670 N N . GLN A 1 84 ? 4.714 8.756 4.949 1.00 90.06 84 GLN A N 1
ATOM 671 C CA . GLN A 1 84 ? 5.703 9.820 4.990 1.00 90.06 84 GLN A CA 1
ATOM 672 C C . GLN A 1 84 ? 6.935 9.332 5.752 1.00 90.06 84 GLN A C 1
ATOM 674 O O . GLN A 1 84 ? 6.855 9.006 6.935 1.00 90.06 84 GLN A O 1
ATOM 679 N N . SER A 1 85 ? 8.088 9.285 5.092 1.00 86.88 85 SER A N 1
ATOM 680 C CA . SER A 1 85 ? 9.358 8.887 5.704 1.00 86.88 85 SER A CA 1
ATOM 681 C C . SER A 1 85 ? 10.356 10.040 5.686 1.00 86.88 85 SER A C 1
ATOM 683 O O . SER A 1 85 ? 10.358 10.873 4.776 1.00 86.88 85 SER A O 1
ATOM 685 N N . VAL A 1 86 ? 11.196 10.120 6.720 1.00 82.56 86 VAL A N 1
ATOM 686 C CA . VAL A 1 86 ? 12.275 11.109 6.802 1.00 82.56 86 VAL A CA 1
ATOM 687 C C . VAL A 1 86 ? 13.617 10.395 6.768 1.00 82.56 86 VAL A C 1
ATOM 689 O O . VAL A 1 86 ? 13.988 9.690 7.712 1.00 82.56 86 VAL A O 1
ATOM 692 N N . ILE A 1 87 ? 14.360 10.619 5.686 1.00 74.81 87 ILE A N 1
ATOM 693 C CA . ILE A 1 87 ? 15.676 10.031 5.433 1.00 74.81 87 ILE A CA 1
ATOM 694 C C . ILE A 1 87 ? 16.656 11.186 5.246 1.00 74.81 87 ILE A C 1
ATOM 696 O O . ILE A 1 87 ? 16.419 12.078 4.438 1.00 74.81 87 ILE A O 1
ATOM 700 N N . GLU A 1 88 ? 17.691 11.242 6.085 1.00 76.12 88 GLU A N 1
ATOM 701 C CA . GLU A 1 88 ? 18.697 12.322 6.087 1.00 76.12 88 GLU A CA 1
ATOM 702 C C . GLU A 1 88 ? 18.130 13.761 6.115 1.00 76.12 88 GLU A C 1
ATOM 704 O O . GLU A 1 88 ? 18.744 14.710 5.639 1.00 76.12 88 GLU A O 1
ATOM 709 N N . GLY A 1 89 ? 16.948 13.949 6.714 1.00 76.38 89 GLY A N 1
ATOM 710 C CA . GLY A 1 89 ? 16.275 15.253 6.788 1.00 76.38 89 GLY A CA 1
ATOM 711 C C . GLY A 1 89 ? 15.451 15.617 5.548 1.00 76.38 89 GLY A C 1
ATOM 712 O O . GLY A 1 89 ? 14.806 16.664 5.545 1.00 76.38 89 GLY A O 1
ATOM 713 N N . MET A 1 90 ? 15.417 14.754 4.531 1.00 77.69 90 MET A N 1
ATOM 714 C CA . MET A 1 90 ? 14.511 14.850 3.390 1.00 77.69 90 MET A CA 1
ATOM 715 C C . MET A 1 90 ? 13.252 14.014 3.623 1.00 77.69 90 MET A C 1
ATOM 717 O O . MET A 1 90 ? 13.307 12.914 4.170 1.00 77.69 90 MET A O 1
ATOM 721 N N . THR A 1 91 ? 12.106 14.555 3.210 1.00 81.25 91 THR A N 1
ATOM 722 C CA . THR A 1 91 ? 10.807 13.882 3.305 1.00 81.25 91 THR A CA 1
ATOM 723 C C . THR A 1 91 ? 10.484 13.171 2.001 1.00 81.25 91 THR A C 1
ATOM 725 O O . THR A 1 91 ? 10.438 13.799 0.942 1.00 81.25 91 THR A O 1
ATOM 728 N N . TYR A 1 92 ? 10.208 11.878 2.099 1.00 82.06 92 TYR A N 1
ATOM 729 C CA . TYR A 1 92 ? 9.751 11.040 1.002 1.00 82.06 92 TYR A CA 1
ATOM 730 C C . TYR A 1 92 ? 8.314 10.618 1.264 1.00 82.06 92 TYR A C 1
ATOM 732 O O . TYR A 1 92 ? 7.908 10.426 2.410 1.00 82.06 92 TYR A O 1
ATOM 740 N N . ASN A 1 93 ? 7.546 10.500 0.185 1.00 87.00 93 ASN A N 1
ATOM 741 C CA . ASN A 1 93 ? 6.148 10.118 0.255 1.00 87.00 93 ASN A CA 1
ATOM 742 C C . ASN A 1 93 ? 5.906 8.924 -0.656 1.00 87.00 93 ASN A C 1
ATOM 744 O O . ASN A 1 93 ? 6.331 8.932 -1.815 1.00 87.00 93 ASN A O 1
ATOM 748 N N . CYS A 1 94 ? 5.210 7.937 -0.116 1.00 90.56 94 CYS A N 1
ATOM 749 C CA . CYS A 1 94 ? 4.848 6.706 -0.793 1.00 90.56 94 CYS A CA 1
ATOM 750 C C . CYS A 1 94 ? 3.405 6.317 -0.478 1.00 90.56 94 CYS A C 1
ATOM 752 O O . CYS A 1 94 ? 2.785 6.831 0.455 1.00 90.56 94 CYS A O 1
ATOM 754 N N . GLY A 1 95 ? 2.884 5.376 -1.253 1.00 92.81 95 GLY A N 1
ATOM 755 C CA . GLY A 1 95 ? 1.666 4.652 -0.937 1.00 92.81 95 GLY A CA 1
ATOM 756 C C . GLY A 1 95 ? 1.959 3.349 -0.198 1.00 92.81 95 GLY A C 1
ATOM 757 O O . GLY A 1 95 ? 3.085 2.848 -0.169 1.00 92.81 95 GLY A O 1
ATOM 758 N N . GLY A 1 96 ? 0.911 2.773 0.371 1.00 95.50 96 GLY A N 1
ATOM 759 C CA . GLY A 1 96 ? 0.923 1.411 0.882 1.00 95.50 96 GLY A CA 1
ATOM 760 C C . GLY A 1 96 ? -0.484 0.887 1.094 1.00 95.50 96 GLY A C 1
ATOM 761 O O . GLY A 1 96 ? -1.478 1.561 0.792 1.00 95.50 96 GLY A O 1
ATOM 762 N N . GLN A 1 97 ? -0.557 -0.303 1.681 1.00 95.50 97 GLN A N 1
ATOM 763 C CA . GLN A 1 97 ? -1.811 -0.980 1.960 1.00 95.50 97 GLN A CA 1
ATOM 764 C C . GLN A 1 97 ? -1.802 -1.664 3.323 1.00 95.50 97 GLN A C 1
ATOM 766 O O . GLN A 1 97 ? -0.870 -2.387 3.673 1.00 95.50 97 GLN A O 1
ATOM 771 N N . ILE A 1 98 ? -2.875 -1.469 4.084 1.00 94.25 98 ILE A N 1
ATOM 772 C CA . ILE A 1 98 ? -3.123 -2.198 5.330 1.00 94.25 98 ILE A CA 1
ATOM 773 C C . ILE A 1 98 ? -3.410 -3.659 4.981 1.00 94.25 98 ILE A C 1
ATOM 775 O O . ILE A 1 98 ? -4.372 -3.942 4.267 1.00 94.25 98 ILE A O 1
ATOM 779 N N . ILE A 1 99 ? -2.610 -4.587 5.505 1.00 91.50 99 ILE A N 1
ATOM 780 C CA . ILE A 1 99 ? -2.817 -6.032 5.299 1.00 91.50 99 ILE A CA 1
ATOM 781 C C . ILE A 1 99 ? -3.409 -6.718 6.538 1.00 91.50 99 ILE A C 1
ATOM 783 O O . ILE A 1 99 ? -4.039 -7.765 6.421 1.00 91.50 99 ILE A O 1
ATOM 787 N N . ASN A 1 100 ? -3.256 -6.119 7.724 1.00 85.31 100 ASN A N 1
ATOM 788 C CA . ASN A 1 100 ? -3.937 -6.508 8.963 1.00 85.31 100 ASN A CA 1
ATOM 789 C C . ASN A 1 100 ? -3.880 -5.365 9.995 1.00 85.31 100 ASN A C 1
ATOM 791 O O . ASN A 1 100 ? -3.549 -4.235 9.651 1.00 85.31 100 ASN A O 1
ATOM 795 N N . SER A 1 101 ? -4.209 -5.639 11.262 1.00 84.81 101 SER A N 1
ATOM 796 C CA . SER A 1 101 ? -4.257 -4.607 12.304 1.00 84.81 101 SER A CA 1
ATOM 797 C C . SER A 1 101 ? -2.908 -3.944 12.594 1.00 84.81 101 SER A C 1
ATOM 799 O O . SER A 1 101 ? -2.890 -2.835 13.105 1.00 84.81 101 SER A O 1
ATOM 801 N N . ARG A 1 102 ? -1.785 -4.595 12.285 1.00 86.06 102 ARG A N 1
ATOM 802 C CA . ARG A 1 102 ? -0.442 -4.159 12.690 1.00 86.06 102 ARG A CA 1
ATOM 803 C C . ARG A 1 102 ? 0.479 -3.812 11.531 1.00 86.06 102 ARG A C 1
ATOM 805 O O . ARG A 1 102 ? 1.449 -3.088 11.728 1.00 86.06 102 ARG A O 1
ATOM 812 N N . TRP A 1 103 ? 0.214 -4.363 10.356 1.00 90.19 103 TRP A N 1
ATOM 813 C CA . TRP A 1 103 ? 1.158 -4.356 9.252 1.00 90.19 103 TRP A CA 1
ATOM 814 C C . TRP A 1 103 ? 0.606 -3.608 8.047 1.00 90.19 103 TRP A C 1
ATOM 816 O O . TRP A 1 103 ? -0.525 -3.833 7.599 1.00 90.19 103 TRP A O 1
ATOM 826 N N . VAL A 1 104 ? 1.463 -2.755 7.497 1.00 95.44 104 VAL A N 1
ATOM 827 C CA . VAL A 1 104 ? 1.284 -2.111 6.199 1.00 95.44 104 VAL A CA 1
ATOM 828 C C . VAL A 1 104 ? 2.312 -2.677 5.233 1.00 95.44 104 VAL A C 1
ATOM 830 O O . VAL A 1 104 ? 3.498 -2.739 5.544 1.00 95.44 104 VAL A O 1
ATOM 833 N N . LEU A 1 105 ? 1.851 -3.079 4.056 1.00 96.06 105 LEU A N 1
ATOM 834 C CA . LEU A 1 105 ? 2.698 -3.493 2.948 1.00 96.06 105 LEU A CA 1
ATOM 835 C C . LEU A 1 105 ? 2.958 -2.298 2.027 1.00 96.06 105 LEU A C 1
ATOM 837 O O . LEU A 1 105 ? 2.064 -1.488 1.785 1.00 96.06 105 LEU A O 1
ATOM 841 N N . THR A 1 106 ? 4.184 -2.183 1.534 1.00 95.38 106 THR A N 1
ATOM 842 C CA . THR A 1 106 ? 4.640 -1.111 0.641 1.00 95.38 106 THR A CA 1
ATOM 843 C C . THR A 1 106 ? 5.872 -1.585 -0.145 1.00 95.38 106 THR A C 1
ATOM 845 O O . THR A 1 106 ? 6.236 -2.761 -0.084 1.00 95.38 106 THR A O 1
ATOM 848 N N . ALA A 1 107 ? 6.517 -0.696 -0.895 1.00 93.00 107 ALA A N 1
ATOM 849 C CA . ALA A 1 107 ? 7.754 -0.989 -1.612 1.00 93.00 107 ALA A CA 1
ATOM 850 C C . ALA A 1 107 ? 8.980 -0.775 -0.714 1.00 93.00 107 ALA A C 1
ATOM 852 O O . ALA A 1 107 ? 9.017 0.142 0.110 1.00 93.00 107 ALA A O 1
ATOM 853 N N . ALA A 1 108 ? 10.019 -1.590 -0.894 1.00 91.00 108 ALA A N 1
ATOM 854 C CA . ALA A 1 108 ? 11.244 -1.460 -0.113 1.00 91.00 108 ALA A CA 1
ATOM 855 C C . ALA A 1 108 ? 12.003 -0.164 -0.443 1.00 91.00 108 ALA A C 1
ATOM 857 O O . ALA A 1 108 ? 12.574 0.471 0.446 1.00 91.00 108 ALA A O 1
ATOM 858 N N . HIS A 1 109 ? 11.973 0.269 -1.707 1.00 88.56 109 HIS A N 1
ATOM 859 C CA . HIS A 1 109 ? 12.654 1.484 -2.155 1.00 88.56 109 HIS A CA 1
ATOM 860 C C . HIS A 1 109 ? 12.088 2.774 -1.546 1.00 88.56 109 HIS A C 1
ATOM 862 O O . HIS A 1 109 ? 12.772 3.792 -1.564 1.00 88.56 109 HIS A O 1
ATOM 868 N N . CYS A 1 110 ? 10.877 2.749 -0.975 1.00 87.06 110 CYS A N 1
ATOM 869 C CA . CYS A 1 110 ? 10.289 3.899 -0.275 1.00 87.06 110 CYS A CA 1
ATOM 870 C C . CYS A 1 110 ? 11.091 4.347 0.955 1.00 87.06 110 CYS A C 1
ATOM 872 O O . CYS A 1 110 ? 10.891 5.447 1.474 1.00 87.06 110 CYS A O 1
ATOM 874 N N . PHE A 1 111 ? 12.003 3.493 1.418 1.00 84.06 111 PHE A N 1
ATOM 875 C CA . PHE A 1 111 ? 12.843 3.710 2.590 1.00 84.06 111 PHE A CA 1
ATOM 876 C C . PHE A 1 111 ? 14.330 3.715 2.248 1.00 84.06 111 PHE A C 1
ATOM 878 O O . PHE A 1 111 ? 15.172 3.424 3.095 1.00 84.06 111 PHE A O 1
ATOM 885 N N . TYR A 1 112 ? 14.640 4.052 0.998 1.00 77.38 112 TYR A N 1
ATOM 886 C CA . TYR A 1 112 ? 15.989 4.187 0.482 1.00 77.38 112 TYR A CA 1
ATOM 887 C C . TYR A 1 112 ? 16.134 5.526 -0.249 1.00 77.38 112 TYR A C 1
ATOM 889 O O . TYR A 1 112 ? 15.322 5.865 -1.105 1.00 77.38 112 TYR A O 1
ATOM 897 N N . ASP A 1 113 ? 17.172 6.293 0.074 1.00 67.69 113 ASP A N 1
ATOM 898 C CA . ASP A 1 113 ? 17.420 7.632 -0.478 1.00 67.69 113 ASP A CA 1
ATOM 899 C C . ASP A 1 113 ? 18.372 7.646 -1.687 1.00 67.69 113 ASP A C 1
ATOM 901 O O . ASP A 1 113 ? 18.620 8.705 -2.265 1.00 67.69 113 ASP A O 1
ATOM 905 N N . GLY A 1 114 ? 18.903 6.489 -2.096 1.00 64.94 114 GLY A N 1
ATOM 906 C CA . GLY A 1 114 ? 19.866 6.402 -3.195 1.00 64.94 114 GLY A CA 1
ATOM 907 C C . GLY A 1 114 ? 21.322 6.663 -2.802 1.00 64.94 114 GLY A C 1
ATOM 908 O O . GLY A 1 114 ? 22.184 6.567 -3.674 1.00 64.94 114 GLY A O 1
ATOM 909 N N . SER A 1 115 ? 21.613 7.001 -1.539 1.00 59.69 115 SER A N 1
ATOM 910 C CA . SER A 1 115 ? 22.935 7.490 -1.122 1.00 59.69 115 SER A CA 1
ATOM 911 C C . SER A 1 115 ? 23.815 6.415 -0.465 1.00 59.69 115 SER A C 1
ATOM 913 O O . SER A 1 115 ? 25.040 6.489 -0.575 1.00 59.69 115 SER A O 1
ATOM 915 N N . ASP A 1 116 ? 23.213 5.379 0.138 1.00 58.16 116 ASP A N 1
ATOM 916 C CA . ASP A 1 116 ? 23.945 4.394 0.948 1.00 58.16 116 ASP A CA 1
ATOM 917 C C . ASP A 1 116 ? 23.715 2.925 0.531 1.00 58.16 116 ASP A C 1
ATOM 919 O O . ASP A 1 116 ? 22.604 2.398 0.578 1.00 58.16 116 ASP A O 1
ATOM 923 N N . ALA A 1 117 ? 24.779 2.205 0.168 1.00 55.91 117 ALA A N 1
ATOM 924 C CA . ALA A 1 117 ? 24.698 0.786 -0.202 1.00 55.91 117 ALA A CA 1
ATOM 925 C C . ALA A 1 117 ? 24.205 -0.122 0.948 1.00 55.91 117 ALA A C 1
ATOM 927 O O . ALA A 1 117 ? 23.794 -1.255 0.702 1.00 55.91 117 ALA A O 1
ATOM 928 N N . GLY A 1 118 ? 24.236 0.365 2.196 1.00 58.09 118 GLY A N 1
ATOM 929 C CA . GLY A 1 118 ? 23.822 -0.376 3.389 1.00 58.09 118 GLY A CA 1
ATOM 930 C C . GLY A 1 118 ? 22.321 -0.385 3.684 1.00 58.09 118 GLY A C 1
ATOM 931 O O . GLY A 1 118 ? 21.924 -1.021 4.657 1.00 58.09 118 GLY A O 1
ATOM 932 N N . CYS A 1 119 ? 21.489 0.297 2.883 1.00 66.69 119 CYS A N 1
ATOM 933 C CA . CYS A 1 119 ? 20.069 0.500 3.186 1.00 66.69 119 CYS A CA 1
ATOM 934 C C . CYS A 1 119 ? 19.862 1.115 4.590 1.00 66.69 119 CYS A C 1
ATOM 936 O O . CYS A 1 119 ? 19.154 0.538 5.410 1.00 66.69 119 CYS A O 1
ATOM 938 N N . ASN A 1 120 ? 20.512 2.240 4.915 1.00 58.81 120 ASN A N 1
ATOM 939 C CA . ASN A 1 120 ? 20.409 2.839 6.250 1.00 58.81 120 ASN A CA 1
ATOM 940 C C . ASN A 1 120 ? 18.953 3.231 6.572 1.00 58.81 120 ASN A C 1
ATOM 942 O O . ASN A 1 120 ? 18.438 4.244 6.099 1.00 58.81 120 ASN A O 1
ATOM 946 N N . TYR A 1 121 ? 18.275 2.384 7.349 1.00 66.50 121 TYR A N 1
ATOM 947 C CA . TYR A 1 121 ? 16.839 2.489 7.565 1.00 66.50 121 TYR A CA 1
ATOM 948 C C . TYR A 1 121 ? 16.470 3.661 8.471 1.00 66.50 121 TYR A C 1
ATOM 950 O O . TYR A 1 121 ? 17.150 3.977 9.444 1.00 66.50 121 TYR A O 1
ATOM 958 N N . ILE A 1 122 ? 15.357 4.280 8.078 1.00 61.03 122 ILE A N 1
ATOM 959 C CA . ILE A 1 122 ? 14.436 5.160 8.803 1.00 61.03 122 ILE A CA 1
ATOM 960 C C . ILE A 1 122 ? 14.923 5.654 10.169 1.00 61.03 122 ILE A C 1
ATOM 962 O O . ILE A 1 122 ? 14.978 4.907 11.141 1.00 61.03 122 ILE A O 1
ATOM 966 N N . LYS A 1 123 ? 15.092 6.976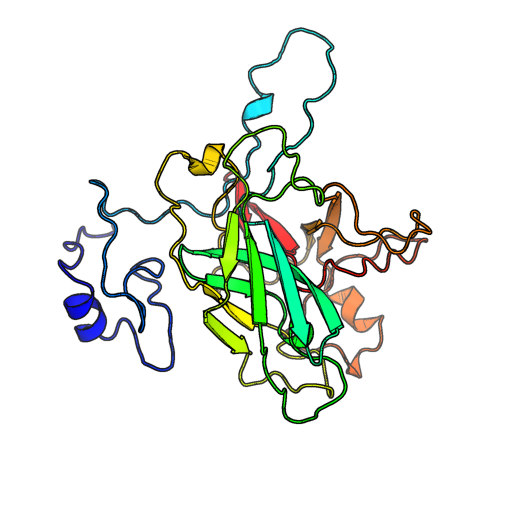 10.291 1.00 63.22 123 LYS A N 1
ATOM 967 C CA . LYS A 1 123 ? 15.100 7.623 11.613 1.00 63.22 123 LYS A CA 1
ATOM 968 C C . LYS A 1 123 ? 13.684 7.866 12.139 1.00 63.22 123 LYS A C 1
ATOM 970 O O . LYS A 1 123 ? 13.493 7.802 13.348 1.00 63.22 123 LYS A O 1
ATOM 975 N N . LYS A 1 124 ? 12.728 8.189 11.249 1.00 82.12 124 LYS A N 1
ATOM 976 C CA . LYS A 1 124 ? 11.291 8.391 11.534 1.00 82.12 124 LYS A CA 1
ATOM 977 C C . LYS A 1 124 ? 10.426 8.128 10.294 1.00 82.12 124 LYS A C 1
ATOM 979 O O . LYS A 1 124 ? 10.777 8.597 9.207 1.00 82.12 124 LYS A O 1
ATOM 984 N N . ALA A 1 125 ? 9.302 7.433 10.457 1.00 90.44 125 ALA A N 1
ATOM 985 C CA . ALA A 1 125 ? 8.276 7.285 9.426 1.00 90.44 125 ALA A CA 1
ATOM 986 C C . ALA A 1 125 ? 6.874 7.232 10.042 1.00 90.44 125 ALA A C 1
ATOM 988 O O . ALA A 1 125 ? 6.686 6.722 11.145 1.00 90.44 125 ALA A O 1
ATOM 989 N N . GLU A 1 126 ? 5.902 7.750 9.300 1.00 93.88 126 GLU A N 1
ATOM 990 C CA . GLU A 1 126 ? 4.501 7.861 9.689 1.00 93.88 126 GLU A CA 1
ATOM 991 C C . GLU A 1 126 ? 3.606 7.262 8.601 1.00 93.88 126 GLU A C 1
ATOM 993 O O . GLU A 1 126 ? 3.846 7.431 7.403 1.00 93.88 126 GLU A O 1
ATOM 998 N N . VAL A 1 127 ? 2.551 6.576 9.031 1.00 94.69 127 VAL A N 1
ATOM 999 C CA . VAL A 1 127 ? 1.489 6.043 8.179 1.00 94.69 127 VAL A CA 1
ATOM 1000 C C . VAL A 1 127 ? 0.209 6.812 8.465 1.00 94.69 127 VAL A C 1
ATOM 1002 O O . VAL A 1 127 ? -0.279 6.838 9.595 1.00 94.69 127 VAL A O 1
ATOM 1005 N N . HIS A 1 128 ? -0.359 7.423 7.432 1.00 92.69 128 HIS A N 1
ATOM 1006 C CA . HIS A 1 128 ? -1.643 8.105 7.497 1.00 92.69 128 HIS A CA 1
ATOM 1007 C C . HIS A 1 128 ? -2.722 7.141 6.999 1.00 92.69 128 HIS A C 1
ATOM 1009 O O . HIS A 1 128 ? -2.831 6.866 5.800 1.00 92.69 128 HIS A O 1
ATOM 1015 N N . VAL A 1 129 ? -3.513 6.613 7.930 1.00 91.81 129 VAL A N 1
ATOM 1016 C CA . VAL A 1 129 ? -4.638 5.712 7.646 1.00 91.81 129 VAL A CA 1
ATOM 1017 C C . VAL A 1 129 ? -5.938 6.497 7.574 1.00 91.81 129 VAL A C 1
ATOM 1019 O O . VAL A 1 129 ? -6.085 7.515 8.249 1.00 91.81 129 VAL A O 1
ATOM 1022 N N . GLY A 1 130 ? -6.885 6.036 6.755 1.00 88.12 130 GLY A N 1
ATOM 1023 C CA . GLY A 1 130 ? -8.171 6.712 6.575 1.00 88.12 130 GLY A CA 1
ATOM 1024 C C . GLY A 1 130 ? -8.086 8.045 5.829 1.00 88.12 130 GLY A C 1
ATOM 1025 O O . GLY A 1 130 ? -9.121 8.654 5.591 1.00 88.12 130 GLY A O 1
ATOM 1026 N N . LEU A 1 131 ? -6.896 8.483 5.409 1.00 87.50 131 LEU A N 1
ATOM 1027 C CA . LEU A 1 131 ? -6.704 9.729 4.673 1.00 87.50 131 LEU A CA 1
ATOM 1028 C C . LEU A 1 131 ? -7.510 9.708 3.368 1.00 87.50 131 LEU A C 1
ATOM 1030 O O . LEU A 1 131 ? -7.461 8.732 2.620 1.00 87.50 131 LEU A O 1
ATOM 1034 N N . HIS A 1 132 ? -8.228 10.788 3.061 1.00 84.12 132 HIS A N 1
ATOM 1035 C CA . HIS A 1 132 ? -8.783 10.997 1.721 1.00 84.12 132 HIS A CA 1
ATOM 1036 C C . HIS A 1 132 ? -8.222 12.263 1.080 1.00 84.12 132 HIS A C 1
ATOM 1038 O O . HIS A 1 132 ? -7.837 12.239 -0.087 1.00 84.12 132 HIS A O 1
ATOM 1044 N N . ARG A 1 133 ? -8.105 13.346 1.840 1.00 81.81 133 ARG A N 1
ATOM 1045 C CA . ARG A 1 133 ? -7.535 14.611 1.417 1.00 81.81 133 ARG A CA 1
ATOM 1046 C C . ARG A 1 133 ? -6.197 14.856 2.083 1.00 81.81 133 ARG A C 1
ATOM 1048 O O . ARG A 1 133 ? -6.080 14.756 3.299 1.00 81.81 133 ARG A O 1
ATOM 1055 N N . THR A 1 134 ? -5.195 15.258 1.309 1.00 77.44 134 THR A N 1
ATOM 1056 C CA . THR A 1 134 ? -3.846 15.538 1.837 1.00 77.44 134 THR A CA 1
ATOM 1057 C C . THR A 1 134 ? -3.796 16.747 2.777 1.00 77.44 134 THR A C 1
ATOM 1059 O O . THR A 1 134 ? -2.815 16.926 3.490 1.00 77.44 134 THR A O 1
ATOM 1062 N N . ASP A 1 135 ? -4.841 17.581 2.788 1.00 78.25 135 ASP A N 1
ATOM 1063 C CA . ASP A 1 135 ? -5.020 18.679 3.746 1.00 78.25 135 ASP A CA 1
ATOM 1064 C C . ASP A 1 135 ? -5.690 18.244 5.065 1.00 78.25 135 ASP A C 1
ATOM 1066 O O . ASP A 1 135 ? -5.965 19.091 5.915 1.00 78.25 135 ASP A O 1
ATOM 1070 N N . PHE A 1 136 ? -5.944 16.940 5.241 1.00 74.19 136 PHE A N 1
ATOM 1071 C CA . PHE A 1 136 ? -6.617 16.332 6.395 1.00 74.19 136 PHE A CA 1
ATOM 1072 C C . PHE A 1 136 ? -8.054 16.828 6.629 1.00 74.19 136 PHE A C 1
ATOM 1074 O O . PHE A 1 136 ? -8.653 16.549 7.670 1.00 74.19 136 PHE A O 1
ATOM 1081 N N . ASN A 1 137 ? -8.645 17.546 5.670 1.00 72.88 137 ASN A N 1
ATOM 1082 C CA . ASN A 1 137 ? -9.992 18.089 5.786 1.00 72.88 137 ASN A CA 1
ATOM 1083 C C . ASN A 1 137 ? -11.035 17.162 5.150 1.00 72.88 137 ASN A C 1
ATOM 1085 O O . ASN A 1 137 ? -11.794 17.554 4.264 1.00 72.88 137 ASN A O 1
ATOM 1089 N N . ASP A 1 138 ? -11.089 15.916 5.613 1.00 66.69 138 ASP A N 1
ATOM 1090 C CA . ASP A 1 138 ? -11.903 14.849 5.011 1.00 66.69 138 ASP A CA 1
ATOM 1091 C C . ASP A 1 138 ? -13.421 15.024 5.189 1.00 66.69 138 ASP A C 1
ATOM 1093 O O . ASP A 1 138 ? -14.211 14.217 4.703 1.00 66.69 138 ASP A O 1
ATOM 1097 N N . GLY A 1 139 ? -13.861 16.065 5.904 1.00 60.50 139 GLY A N 1
ATOM 1098 C CA . GLY A 1 139 ? -15.273 16.303 6.219 1.00 60.50 139 GLY A CA 1
ATOM 1099 C C . GLY A 1 139 ? -15.883 15.271 7.179 1.00 60.50 139 GLY A C 1
ATOM 1100 O O . GLY A 1 139 ? -17.042 15.414 7.565 1.00 60.50 139 GLY A O 1
ATOM 1101 N N . ILE A 1 140 ? -15.109 14.261 7.595 1.00 64.31 140 ILE A N 1
ATOM 1102 C CA . ILE A 1 140 ? -15.485 13.240 8.572 1.00 64.31 140 ILE A CA 1
ATOM 1103 C C . ILE A 1 140 ? -14.470 13.277 9.718 1.00 64.31 140 ILE A C 1
ATOM 1105 O O . ILE A 1 140 ? -13.308 12.904 9.566 1.00 64.31 140 ILE A O 1
ATOM 1109 N N . LEU A 1 141 ? -14.910 13.747 10.886 1.00 58.88 141 LEU A N 1
ATOM 1110 C CA . LEU A 1 141 ? -14.055 13.840 12.070 1.00 58.88 141 LEU A CA 1
ATOM 1111 C C . LEU A 1 141 ? -13.612 12.450 12.549 1.00 58.88 141 LEU A C 1
ATOM 1113 O O . LEU A 1 141 ? -14.431 11.542 12.703 1.00 58.88 141 LEU A O 1
ATOM 1117 N N . GLY A 1 142 ? -12.318 12.317 12.849 1.00 63.88 142 GLY A N 1
ATOM 1118 C CA . GLY A 1 142 ? -11.751 11.141 13.517 1.00 63.88 142 GLY A CA 1
ATOM 1119 C C . GLY A 1 142 ? -11.584 9.898 12.639 1.00 63.88 142 GLY A C 1
ATOM 1120 O O . GLY A 1 142 ? -11.383 8.813 13.180 1.00 63.88 142 GLY A O 1
ATOM 1121 N N . VAL A 1 143 ? -11.688 10.037 11.314 1.00 74.06 143 VAL A N 1
ATOM 1122 C CA . VAL A 1 143 ? -11.343 8.966 10.366 1.00 74.06 143 VAL A CA 1
ATOM 1123 C C . VAL A 1 143 ? -9.834 8.873 10.196 1.00 74.06 143 VAL A C 1
ATOM 1125 O O . VAL A 1 143 ? -9.254 7.808 10.389 1.00 74.06 143 VAL A O 1
ATOM 1128 N N . THR A 1 144 ? -9.204 9.998 9.869 1.00 84.38 144 THR A N 1
ATOM 1129 C CA . THR A 1 144 ? -7.776 10.028 9.576 1.00 84.38 144 THR A CA 1
ATOM 1130 C C . THR A 1 144 ? -6.959 9.949 10.853 1.00 84.38 144 THR A C 1
ATOM 1132 O O . THR A 1 144 ? -7.178 10.713 11.796 1.00 84.38 144 THR A O 1
ATOM 1135 N N . ARG A 1 145 ? -6.007 9.015 10.881 1.00 87.50 145 ARG A N 1
ATOM 1136 C CA . ARG A 1 145 ? -5.051 8.846 11.978 1.00 87.50 145 ARG A CA 1
ATOM 1137 C C . ARG A 1 145 ? -3.637 8.803 11.419 1.00 87.50 145 ARG A C 1
ATOM 1139 O O . ARG A 1 145 ? -3.399 8.188 10.385 1.00 87.50 145 ARG A O 1
ATOM 1146 N N . ILE A 1 146 ? -2.716 9.432 12.138 1.00 91.69 146 ILE A N 1
ATOM 1147 C CA . ILE A 1 146 ? -1.278 9.356 11.883 1.00 91.69 146 ILE A CA 1
ATOM 1148 C C . ILE A 1 146 ? -0.710 8.371 12.899 1.00 91.69 146 ILE A C 1
ATOM 1150 O O . ILE A 1 146 ? -0.917 8.546 14.099 1.00 91.69 146 ILE A O 1
ATOM 1154 N N . ILE A 1 147 ? -0.047 7.327 12.415 1.00 93.25 147 ILE A N 1
ATOM 1155 C CA . ILE A 1 147 ? 0.509 6.254 13.239 1.00 93.25 147 ILE A CA 1
ATOM 1156 C C . ILE A 1 147 ? 2.002 6.166 12.958 1.00 93.25 147 ILE A C 1
ATOM 1158 O O . ILE A 1 147 ? 2.414 6.123 11.800 1.00 93.25 147 ILE A O 1
ATOM 1162 N N . GLN A 1 148 ? 2.810 6.154 14.013 1.00 94.62 148 GLN A N 1
ATOM 1163 C CA . GLN A 1 148 ? 4.255 5.997 13.885 1.00 94.62 148 GLN A CA 1
ATOM 1164 C C . GLN A 1 148 ? 4.604 4.565 13.459 1.00 94.62 148 GLN A C 1
ATOM 1166 O O . GLN A 1 148 ? 3.942 3.594 13.843 1.00 94.62 148 GLN A O 1
ATOM 1171 N N . VAL A 1 149 ? 5.659 4.442 12.659 1.00 92.31 149 VAL A N 1
ATOM 1172 C CA . VAL A 1 149 ? 6.242 3.154 12.281 1.00 92.31 149 VAL A CA 1
ATOM 1173 C C . VAL A 1 149 ? 7.228 2.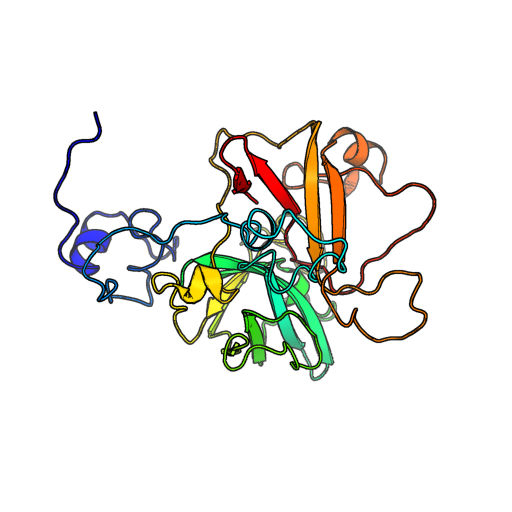725 13.361 1.00 92.31 149 VAL A C 1
ATOM 1175 O O . VAL A 1 149 ? 8.192 3.435 13.639 1.00 92.31 149 VAL A O 1
ATOM 1178 N N . LYS A 1 150 ? 6.996 1.539 13.921 1.00 88.19 150 LYS A N 1
ATOM 1179 C CA . LYS A 1 150 ? 7.881 0.882 14.882 1.00 88.19 150 LYS A CA 1
ATOM 1180 C C . LYS A 1 150 ? 9.054 0.204 14.176 1.00 88.19 150 LYS A C 1
ATOM 1182 O O . LYS A 1 150 ? 10.203 0.422 14.538 1.00 88.19 150 LYS A O 1
ATOM 1187 N N . ASP A 1 151 ? 8.745 -0.594 13.155 1.00 85.00 151 ASP A N 1
ATOM 1188 C CA . ASP A 1 151 ? 9.704 -1.467 12.482 1.00 85.00 151 ASP A CA 1
ATOM 1189 C C . ASP A 1 151 ? 9.527 -1.401 10.964 1.00 85.00 151 ASP A C 1
ATOM 1191 O O . ASP A 1 151 ? 8.408 -1.287 10.458 1.00 85.00 151 ASP A O 1
ATOM 1195 N N . PHE A 1 152 ? 10.630 -1.529 10.230 1.00 87.94 152 PHE A N 1
ATOM 1196 C CA . PHE A 1 152 ? 10.615 -1.726 8.785 1.00 87.94 152 PHE A CA 1
ATOM 1197 C C . PHE A 1 152 ? 11.389 -2.987 8.418 1.00 87.94 152 PHE A C 1
ATOM 1199 O O . PHE A 1 152 ? 12.572 -3.121 8.726 1.00 87.94 152 PHE A O 1
ATOM 1206 N N . ILE A 1 153 ? 10.710 -3.901 7.731 1.00 87.88 153 ILE A N 1
ATOM 1207 C CA . ILE A 1 153 ? 11.262 -5.172 7.277 1.00 87.88 153 ILE A CA 1
ATOM 1208 C C . ILE A 1 153 ? 11.223 -5.170 5.754 1.00 87.88 153 ILE A C 1
ATOM 1210 O O . ILE A 1 153 ? 10.160 -5.312 5.150 1.00 87.88 153 ILE A O 1
ATOM 1214 N N . LYS A 1 154 ? 12.383 -5.020 5.115 1.00 89.19 154 LYS A N 1
ATOM 1215 C CA . LYS A 1 154 ? 12.501 -5.236 3.669 1.00 89.19 154 LYS A CA 1
ATOM 1216 C C . LYS A 1 154 ? 12.591 -6.723 3.343 1.00 89.19 154 LYS A C 1
ATOM 1218 O O . LYS A 1 154 ? 13.055 -7.518 4.163 1.00 89.19 154 LYS A O 1
ATOM 1223 N N . HIS A 1 155 ? 12.280 -7.085 2.104 1.00 91.12 155 HIS A N 1
ATOM 1224 C CA . HIS A 1 155 ? 12.606 -8.418 1.616 1.00 91.12 155 HIS A CA 1
ATOM 1225 C C . HIS A 1 155 ? 14.122 -8.700 1.722 1.00 91.12 155 HIS A C 1
ATOM 1227 O O . HIS A 1 155 ? 14.944 -7.834 1.377 1.00 91.12 155 HIS A O 1
ATOM 1233 N N . PRO A 1 156 ? 14.542 -9.904 2.166 1.00 89.56 156 PRO A N 1
ATOM 1234 C CA . PRO A 1 156 ? 15.960 -10.250 2.281 1.00 89.56 156 PRO A CA 1
ATOM 1235 C C . PRO A 1 156 ? 16.688 -10.172 0.933 1.00 89.56 156 PRO A C 1
ATOM 1237 O O . PRO A 1 156 ? 17.836 -9.735 0.889 1.00 89.56 156 PRO A O 1
ATOM 1240 N N . GLY A 1 157 ? 16.000 -10.510 -0.162 1.00 90.12 157 GLY A N 1
ATOM 1241 C CA . GLY A 1 157 ? 16.528 -10.437 -1.528 1.00 90.12 157 GLY A CA 1
ATOM 1242 C C . GLY A 1 157 ? 16.591 -9.031 -2.142 1.00 90.12 157 GLY A C 1
ATOM 1243 O O . GLY A 1 157 ? 17.285 -8.852 -3.141 1.00 90.12 157 GLY A O 1
ATOM 1244 N N . TYR A 1 158 ? 15.949 -8.018 -1.540 1.00 89.25 158 TYR A N 1
ATOM 1245 C CA . TYR A 1 158 ? 16.010 -6.648 -2.061 1.00 89.25 158 TYR A CA 1
ATOM 1246 C C . TYR A 1 158 ? 17.413 -6.057 -1.889 1.00 89.25 158 TYR A C 1
ATOM 1248 O O . TYR A 1 158 ? 17.944 -5.999 -0.770 1.00 89.25 158 TYR A O 1
ATOM 1256 N N . GLN A 1 159 ? 17.988 -5.586 -2.997 1.00 86.06 159 GLN A N 1
ATOM 1257 C CA . GLN A 1 159 ? 19.331 -5.012 -3.072 1.00 86.06 159 GLN A CA 1
ATOM 1258 C C . GLN A 1 159 ? 19.260 -3.510 -3.372 1.00 86.06 159 GLN A C 1
ATOM 1260 O O . GLN A 1 159 ? 19.085 -3.101 -4.524 1.00 86.06 159 GLN A O 1
ATOM 1265 N N . CYS A 1 160 ? 19.422 -2.687 -2.332 1.00 82.81 160 CYS A N 1
ATOM 1266 C CA . CYS A 1 160 ? 19.343 -1.229 -2.435 1.00 82.81 160 CYS A CA 1
ATOM 1267 C C . CYS A 1 160 ? 20.335 -0.671 -3.462 1.00 82.81 160 CYS A C 1
ATOM 1269 O O . CYS A 1 160 ? 21.509 -1.036 -3.472 1.00 82.81 160 CYS A O 1
ATOM 1271 N N . GLY A 1 161 ? 19.852 0.212 -4.338 1.00 77.00 161 GLY A N 1
ATOM 1272 C CA . GLY A 1 161 ? 20.672 0.890 -5.347 1.00 77.00 161 GLY A CA 1
ATOM 1273 C C . GLY A 1 161 ? 21.142 0.013 -6.514 1.00 77.00 161 GLY A C 1
ATOM 1274 O O . GLY A 1 161 ? 21.778 0.533 -7.427 1.00 77.00 161 GLY A O 1
ATOM 1275 N N . ILE A 1 162 ? 20.821 -1.288 -6.519 1.00 81.31 162 ILE A N 1
ATOM 1276 C CA . ILE A 1 162 ? 21.245 -2.228 -7.567 1.00 81.31 162 ILE A CA 1
ATOM 1277 C C . ILE A 1 162 ? 20.084 -2.565 -8.501 1.00 81.31 162 ILE A C 1
ATOM 1279 O O . ILE A 1 162 ? 20.206 -2.433 -9.719 1.00 81.31 162 ILE A O 1
ATOM 1283 N N . SER A 1 163 ? 18.954 -3.011 -7.949 1.00 83.69 163 SER A N 1
ATOM 1284 C CA . SER A 1 163 ? 17.783 -3.403 -8.737 1.00 83.69 163 SER A CA 1
ATOM 1285 C C . SER A 1 163 ? 16.490 -3.200 -7.953 1.00 83.69 163 SER A C 1
ATOM 1287 O O . SER A 1 163 ? 16.512 -3.114 -6.729 1.00 83.69 163 SER A O 1
ATOM 1289 N N . HIS A 1 164 ? 15.362 -3.191 -8.662 1.00 87.25 164 HIS A N 1
ATOM 1290 C CA . HIS A 1 164 ? 14.027 -3.246 -8.057 1.00 87.25 164 HIS A CA 1
ATOM 1291 C C . HIS A 1 164 ? 13.521 -4.687 -7.874 1.00 87.25 164 HIS A C 1
ATOM 1293 O O . HIS A 1 164 ? 12.330 -4.904 -7.670 1.00 87.25 164 HIS A O 1
ATOM 1299 N N . ASN A 1 165 ? 14.391 -5.696 -7.990 1.00 91.12 165 ASN A N 1
ATOM 1300 C CA . ASN A 1 165 ? 13.984 -7.064 -7.695 1.00 91.12 165 ASN A CA 1
ATOM 1301 C C . ASN A 1 165 ? 13.646 -7.197 -6.207 1.00 91.12 165 ASN A C 1
ATOM 1303 O O . ASN A 1 165 ? 14.389 -6.696 -5.366 1.00 91.12 165 ASN A O 1
ATOM 1307 N N . ASP A 1 166 ? 12.554 -7.897 -5.904 1.00 92.44 166 ASP A N 1
ATOM 1308 C CA . ASP A 1 166 ? 12.033 -8.076 -4.546 1.00 92.44 166 ASP A CA 1
ATOM 1309 C C . ASP A 1 166 ? 11.727 -6.761 -3.810 1.00 92.44 166 ASP A C 1
ATOM 1311 O O . ASP A 1 166 ? 11.907 -6.658 -2.598 1.00 92.44 166 ASP A O 1
ATOM 1315 N N . ASP A 1 167 ? 11.283 -5.736 -4.537 1.00 93.00 167 ASP A N 1
ATOM 1316 C CA . ASP A 1 167 ? 10.973 -4.404 -4.008 1.00 93.00 167 ASP A CA 1
ATOM 1317 C C . ASP A 1 167 ? 9.665 -4.378 -3.197 1.00 93.00 167 ASP A C 1
ATOM 1319 O O . ASP A 1 167 ? 8.668 -3.760 -3.566 1.00 93.00 167 ASP A O 1
ATOM 1323 N N . ILE A 1 168 ? 9.680 -5.086 -2.069 1.00 93.50 168 ILE A N 1
ATOM 1324 C CA . ILE A 1 168 ? 8.570 -5.251 -1.135 1.00 93.50 168 ILE A CA 1
ATOM 1325 C C . ILE A 1 168 ? 9.068 -5.063 0.301 1.00 93.50 168 ILE A C 1
ATOM 1327 O O . ILE A 1 168 ? 10.140 -5.543 0.689 1.00 93.50 168 ILE A O 1
ATOM 1331 N N . GLY A 1 169 ? 8.289 -4.336 1.095 1.00 91.88 169 GLY A N 1
ATOM 1332 C CA . GLY A 1 169 ? 8.604 -4.021 2.479 1.00 91.88 169 GLY A CA 1
ATOM 1333 C C . GLY A 1 169 ? 7.367 -3.992 3.369 1.00 91.88 169 GLY A C 1
ATOM 1334 O O . GLY A 1 169 ? 6.262 -3.681 2.925 1.00 91.88 169 GLY A O 1
ATOM 1335 N N . LEU A 1 170 ? 7.572 -4.323 4.639 1.00 92.94 170 LEU A N 1
ATOM 1336 C CA . LEU A 1 170 ? 6.558 -4.349 5.684 1.00 92.94 170 LEU A CA 1
ATOM 1337 C C . LEU A 1 170 ? 6.864 -3.290 6.737 1.00 92.94 170 LEU A C 1
ATOM 1339 O O . LEU A 1 170 ? 7.986 -3.208 7.232 1.00 92.94 170 LEU A O 1
ATOM 1343 N N . LEU A 1 171 ? 5.847 -2.517 7.101 1.00 93.06 171 LEU A N 1
ATOM 1344 C CA . LEU A 1 171 ? 5.890 -1.556 8.196 1.00 93.06 171 LEU A CA 1
ATOM 1345 C C . LEU A 1 171 ? 5.080 -2.093 9.366 1.00 93.06 171 LEU A C 1
ATOM 1347 O O . LEU A 1 171 ? 3.875 -2.319 9.230 1.00 93.06 171 LEU A O 1
ATOM 1351 N N . GLY A 1 172 ? 5.747 -2.286 10.499 1.00 91.06 172 GLY A N 1
ATOM 1352 C CA . GLY A 1 172 ? 5.109 -2.581 11.774 1.00 91.06 172 GLY A CA 1
ATOM 1353 C C . GLY A 1 172 ? 4.661 -1.281 12.425 1.00 91.06 172 GLY A C 1
ATOM 1354 O O . GLY A 1 172 ? 5.471 -0.378 12.627 1.00 91.06 172 GLY A O 1
ATOM 1355 N N . LEU A 1 173 ? 3.375 -1.163 12.737 1.00 91.38 173 LEU A N 1
ATOM 1356 C CA . LEU A 1 173 ? 2.809 0.016 13.390 1.00 91.38 173 LEU A CA 1
ATOM 1357 C C . LEU A 1 173 ? 3.080 -0.004 14.905 1.00 91.38 173 LEU A C 1
ATOM 1359 O O . LEU A 1 173 ? 3.044 -1.066 15.535 1.00 91.38 173 LEU A O 1
ATOM 1363 N N . GLU A 1 174 ? 3.316 1.170 15.507 1.00 89.25 174 GLU A N 1
ATOM 1364 C CA . GLU A 1 174 ? 3.436 1.304 16.972 1.00 89.25 174 GLU A CA 1
ATOM 1365 C C . GLU A 1 174 ? 2.123 0.968 17.701 1.00 89.25 174 GLU A C 1
ATOM 1367 O O . GLU A 1 174 ? 2.142 0.446 18.817 1.00 89.25 174 GLU A O 1
ATOM 1372 N N . GLU A 1 175 ? 0.981 1.200 17.049 1.00 84.81 175 GLU A N 1
ATOM 1373 C CA . GLU A 1 175 ? -0.356 0.923 17.575 1.00 84.81 175 GLU A CA 1
ATOM 1374 C C . GLU A 1 175 ? -1.154 0.022 16.627 1.00 84.81 175 GLU A C 1
ATOM 1376 O O . GLU A 1 175 ? -1.106 0.189 15.407 1.00 84.81 175 GLU A O 1
ATOM 1381 N N . ASP A 1 176 ? -1.948 -0.893 17.192 1.00 82.25 176 ASP A N 1
ATOM 1382 C CA . ASP A 1 176 ? -2.867 -1.718 16.407 1.00 82.25 176 ASP A CA 1
ATOM 1383 C C . ASP A 1 176 ? -4.064 -0.899 15.892 1.00 82.25 176 ASP A C 1
ATOM 1385 O O . ASP A 1 176 ? -4.701 -0.119 16.608 1.00 82.25 176 ASP A O 1
ATOM 1389 N N . LEU A 1 177 ? -4.415 -1.137 14.633 1.00 83.12 177 LEU A N 1
ATOM 1390 C CA . LEU A 1 177 ? -5.634 -0.669 13.996 1.00 83.12 177 LEU A CA 1
ATOM 1391 C C . LEU A 1 177 ? -6.833 -1.502 14.451 1.00 83.12 177 LEU A C 1
ATOM 1393 O O . LEU A 1 177 ? -6.821 -2.735 14.401 1.00 83.12 177 LEU A O 1
ATOM 1397 N N . ASP A 1 178 ? -7.920 -0.822 14.803 1.00 78.81 178 ASP A N 1
ATOM 1398 C CA . ASP A 1 178 ? -9.213 -1.469 14.993 1.00 78.81 178 ASP A CA 1
ATOM 1399 C C . ASP A 1 178 ? -9.877 -1.715 13.632 1.00 78.81 178 ASP A C 1
ATOM 1401 O O . ASP A 1 178 ? -10.421 -0.804 13.007 1.00 78.81 178 ASP A O 1
ATOM 1405 N N . LEU A 1 179 ? -9.810 -2.968 13.178 1.00 77.94 179 LEU A N 1
ATOM 1406 C CA . LEU A 1 179 ? -10.416 -3.429 11.927 1.00 77.94 179 LEU A CA 1
ATOM 1407 C C . LEU A 1 179 ? -11.776 -4.131 12.127 1.00 77.94 179 LEU A C 1
ATOM 1409 O O . LEU A 1 179 ? -12.351 -4.616 11.151 1.00 77.94 179 LEU A O 1
ATOM 1413 N N . PHE A 1 180 ? -12.271 -4.236 13.369 1.00 65.06 180 PHE A N 1
ATOM 1414 C CA . PHE A 1 180 ? -13.475 -5.004 13.728 1.00 65.06 180 PHE A CA 1
ATOM 1415 C C . PHE A 1 180 ? -14.697 -4.161 13.988 1.00 65.06 180 PHE A C 1
ATOM 1417 O O . PHE A 1 180 ? -15.822 -4.591 13.715 1.00 65.06 180 PHE A O 1
ATOM 1424 N N . SER A 1 181 ? -14.499 -2.999 14.601 1.00 54.28 181 SER A N 1
ATOM 1425 C CA . SER A 1 181 ? -15.600 -2.075 14.755 1.00 54.28 181 SER A CA 1
ATOM 1426 C C . SER A 1 181 ? -16.103 -1.695 13.365 1.00 54.28 181 SER A C 1
ATOM 1428 O O . SER A 1 181 ? -15.419 -1.836 12.350 1.00 54.28 181 SER A O 1
ATOM 1430 N N . THR A 1 182 ? -17.323 -1.187 13.296 1.00 51.09 182 THR A N 1
ATOM 1431 C CA . THR A 1 182 ? -17.956 -0.644 12.089 1.00 51.09 182 THR A CA 1
ATOM 1432 C C . THR A 1 182 ? -17.126 0.441 11.364 1.00 51.09 182 THR A C 1
ATOM 1434 O O . THR A 1 182 ? -17.628 1.069 10.448 1.00 51.09 182 THR A O 1
ATOM 1437 N N . PHE A 1 183 ? -15.854 0.668 11.710 1.00 46.56 183 PHE A N 1
ATOM 1438 C CA . PHE A 1 183 ? -14.871 1.491 11.013 1.00 46.56 183 PHE A CA 1
ATOM 1439 C C . PHE A 1 183 ? -14.500 1.047 9.591 1.00 46.56 183 PHE A C 1
ATOM 1441 O O . PHE A 1 183 ? -13.998 1.893 8.850 1.00 46.56 183 PHE A O 1
ATOM 1448 N N . GLN A 1 184 ? -14.847 -0.165 9.137 1.00 49.28 184 GLN A N 1
ATOM 1449 C CA . GLN A 1 184 ? -14.875 -0.417 7.684 1.00 49.28 184 GLN A CA 1
ATOM 1450 C C . GLN A 1 184 ? -15.755 0.627 6.971 1.00 49.28 184 GLN A C 1
ATOM 1452 O O . GLN A 1 184 ? -15.373 1.137 5.921 1.00 49.28 184 GLN A O 1
ATOM 1457 N N . SER A 1 185 ? -16.835 1.097 7.618 1.00 50.78 185 SER A N 1
ATOM 1458 C CA . SER A 1 185 ? -17.671 2.199 7.122 1.00 50.78 185 SER A CA 1
ATOM 1459 C C . SER A 1 185 ? -17.103 3.604 7.372 1.00 50.78 185 SER A C 1
ATOM 1461 O O . SER A 1 185 ? -17.738 4.585 6.988 1.00 50.78 185 SER A O 1
ATOM 1463 N N . LYS A 1 186 ? -15.962 3.723 8.061 1.00 64.75 186 LYS A N 1
ATOM 1464 C CA . LYS A 1 186 ? -15.253 4.980 8.343 1.00 64.75 186 LYS A CA 1
ATOM 1465 C C . LYS A 1 186 ? -13.952 5.109 7.554 1.00 64.75 186 LYS A C 1
ATOM 1467 O O . LYS A 1 186 ? -13.239 6.065 7.781 1.00 64.75 186 LYS A O 1
ATOM 1472 N N . GLY A 1 187 ? -13.637 4.195 6.636 1.00 77.75 187 GLY A N 1
ATOM 1473 C CA . GLY A 1 187 ? -12.501 4.369 5.728 1.00 77.75 187 GLY A CA 1
ATOM 1474 C C . GLY A 1 187 ? -11.178 3.751 6.174 1.00 77.75 187 GLY A C 1
ATOM 1475 O O . GLY A 1 187 ? -10.164 4.066 5.566 1.00 77.75 187 GLY A O 1
ATOM 1476 N N . ILE A 1 188 ? -11.177 2.865 7.180 1.00 85.81 188 ILE A N 1
ATOM 1477 C CA . ILE A 1 188 ? -10.009 2.042 7.541 1.00 85.81 188 ILE A CA 1
ATOM 1478 C C . ILE A 1 188 ? -10.387 0.561 7.419 1.00 85.81 188 ILE A C 1
ATOM 1480 O O . ILE A 1 188 ? -11.404 0.124 7.955 1.00 85.81 188 ILE A O 1
ATOM 1484 N N . GLY A 1 189 ? -9.580 -0.220 6.704 1.00 87.06 189 GLY A N 1
ATOM 1485 C CA . GLY A 1 189 ? -9.799 -1.650 6.480 1.00 87.06 189 GLY A CA 1
ATOM 1486 C C . GLY A 1 189 ? -8.581 -2.307 5.838 1.00 87.06 189 GLY A C 1
ATOM 1487 O O . GLY A 1 189 ? -7.670 -1.608 5.422 1.00 87.06 189 GLY A O 1
ATOM 1488 N N . ALA A 1 190 ? -8.549 -3.637 5.758 1.00 90.12 190 ALA A N 1
ATOM 1489 C CA . ALA A 1 190 ? -7.425 -4.367 5.162 1.00 90.12 190 ALA A CA 1
ATOM 1490 C C . ALA A 1 190 ? -7.719 -4.818 3.721 1.00 90.12 190 ALA A C 1
ATOM 1492 O O . ALA A 1 190 ? -8.874 -5.090 3.390 1.00 90.12 190 ALA A O 1
ATOM 1493 N N . ILE A 1 191 ? -6.689 -4.942 2.879 1.00 92.56 191 ILE A N 1
ATOM 1494 C CA . ILE A 1 191 ? -6.754 -5.602 1.562 1.00 92.56 191 ILE A CA 1
ATOM 1495 C C . ILE A 1 191 ? -6.550 -7.114 1.718 1.00 92.56 191 ILE A C 1
ATOM 1497 O O . ILE A 1 191 ? -5.879 -7.553 2.652 1.00 92.56 191 ILE A O 1
ATOM 1501 N N . CYS A 1 192 ? -7.142 -7.927 0.839 1.00 90.25 192 CYS A N 1
ATOM 1502 C CA . CYS A 1 192 ? -6.827 -9.354 0.809 1.00 90.25 192 CYS A CA 1
ATOM 1503 C C . CYS A 1 192 ? -5.508 -9.595 0.073 1.00 90.25 192 CYS A C 1
ATOM 1505 O O . CYS A 1 192 ? -5.250 -8.977 -0.957 1.00 90.25 192 CYS A O 1
ATOM 1507 N N . LEU A 1 193 ? -4.695 -10.517 0.583 1.00 89.31 193 LEU A N 1
ATOM 1508 C CA . LEU A 1 193 ? -3.520 -11.002 -0.134 1.00 89.31 193 LEU A CA 1
ATOM 1509 C C . LEU A 1 193 ? -3.925 -12.105 -1.123 1.00 89.31 193 LEU A C 1
ATOM 1511 O O . LEU A 1 193 ? -4.860 -12.858 -0.819 1.00 89.31 193 LEU A O 1
ATOM 1515 N N . PRO A 1 194 ? -3.235 -12.216 -2.269 1.00 85.69 194 PRO A N 1
ATOM 1516 C CA . PRO A 1 194 ? -3.458 -13.301 -3.212 1.00 85.69 194 PRO A CA 1
ATOM 1517 C C . PRO A 1 194 ? -3.090 -14.640 -2.571 1.00 85.69 194 PRO A C 1
ATOM 1519 O O . PRO A 1 194 ? -2.182 -14.721 -1.738 1.00 85.69 194 PRO A O 1
ATOM 1522 N N . LYS A 1 195 ? -3.809 -15.701 -2.939 1.00 79.69 195 LYS A N 1
ATOM 1523 C CA . LYS A 1 195 ? -3.426 -17.073 -2.575 1.00 79.69 195 LYS A CA 1
ATOM 1524 C C . LYS A 1 195 ? -2.404 -17.610 -3.571 1.00 79.69 195 LYS A C 1
ATOM 1526 O O . LYS A 1 195 ? -2.396 -17.191 -4.726 1.00 79.69 195 LYS A O 1
ATOM 1531 N N . ASP A 1 196 ? -1.583 -18.563 -3.126 1.00 63.41 196 ASP A N 1
ATOM 1532 C CA . ASP A 1 196 ? -0.460 -19.139 -3.887 1.00 63.41 196 ASP A CA 1
ATOM 1533 C C . ASP A 1 196 ? -0.849 -19.702 -5.279 1.00 63.41 196 ASP A C 1
ATOM 1535 O O . ASP A 1 196 ? 0.020 -19.939 -6.117 1.00 63.41 196 ASP A O 1
ATOM 1539 N N . ASP A 1 197 ? -2.143 -19.906 -5.549 1.00 58.84 197 ASP A N 1
ATOM 1540 C CA . ASP A 1 197 ? -2.720 -20.465 -6.773 1.00 58.84 197 ASP A CA 1
ATOM 1541 C C . ASP A 1 197 ? -3.566 -19.487 -7.618 1.00 58.84 197 ASP A C 1
ATOM 1543 O O . ASP A 1 197 ? -3.956 -19.845 -8.730 1.00 58.84 197 ASP A O 1
ATOM 1547 N N . GLU A 1 198 ? -3.822 -18.253 -7.163 1.00 59.22 198 GLU A N 1
ATOM 1548 C CA . GLU A 1 198 ? -4.698 -17.288 -7.868 1.00 59.22 198 GLU A CA 1
ATOM 1549 C C . GLU A 1 198 ? -4.034 -16.628 -9.096 1.00 59.22 198 GLU A C 1
ATOM 1551 O O . GLU A 1 198 ? -4.678 -15.907 -9.858 1.00 59.22 198 GLU A O 1
ATOM 1556 N N . GLY A 1 199 ? -2.780 -16.993 -9.379 1.00 60.78 199 GLY A N 1
ATOM 1557 C CA . GLY A 1 199 ? -2.121 -16.717 -10.647 1.00 60.78 199 GLY A CA 1
ATOM 1558 C C . GLY A 1 199 ? -1.704 -15.260 -10.797 1.00 60.78 199 GLY A C 1
ATOM 1559 O O . GLY A 1 199 ? -2.105 -14.367 -10.068 1.00 60.78 199 GLY A O 1
ATOM 1560 N N . TRP A 1 200 ? -0.864 -15.004 -11.788 1.00 75.94 200 TRP A N 1
ATOM 1561 C CA . TRP A 1 200 ? -0.287 -13.690 -12.082 1.00 75.94 200 TRP A CA 1
ATOM 1562 C C . TRP A 1 200 ? -1.310 -12.629 -12.531 1.00 75.94 200 TRP A C 1
ATOM 1564 O O . TRP A 1 200 ? -0.909 -11.613 -13.091 1.00 75.94 200 TRP A O 1
ATOM 1574 N N . PHE A 1 201 ? -2.610 -12.904 -12.357 1.00 86.25 201 PHE A N 1
ATOM 1575 C CA . PHE A 1 201 ? -3.744 -12.115 -12.827 1.00 86.25 201 PHE A CA 1
ATOM 1576 C C . PHE A 1 201 ? -3.600 -11.700 -14.302 1.00 86.25 201 PHE A C 1
ATOM 1578 O O . PHE A 1 201 ? -4.041 -10.631 -14.711 1.00 86.25 201 PHE A O 1
ATOM 1585 N N . GLU A 1 202 ? -2.937 -12.531 -15.118 1.00 87.25 202 GLU A N 1
ATOM 1586 C CA . GLU A 1 202 ? -2.631 -12.213 -16.514 1.00 87.25 202 GLU A CA 1
ATOM 1587 C C . GLU A 1 202 ? -3.929 -12.023 -17.301 1.00 87.25 202 GLU A C 1
ATOM 1589 O O . GLU A 1 202 ? -4.760 -12.923 -17.400 1.00 87.25 202 GLU A O 1
ATOM 1594 N N . GLY A 1 203 ? -4.082 -10.848 -17.905 1.00 88.19 203 GLY A N 1
ATOM 1595 C CA . GLY A 1 203 ? -5.294 -10.469 -18.610 1.00 88.19 203 GLY A CA 1
ATOM 1596 C C . GLY A 1 203 ? -6.412 -9.946 -17.710 1.00 88.19 203 GLY A C 1
ATOM 1597 O O . GLY A 1 203 ? -7.456 -9.610 -18.247 1.00 88.19 203 GLY A O 1
ATOM 1598 N N . GLU A 1 204 ? -6.235 -9.817 -16.401 1.00 90.62 204 GLU A N 1
ATOM 1599 C CA . GLU A 1 204 ? -7.223 -9.149 -15.551 1.00 90.62 204 GLU A CA 1
ATOM 1600 C C . GLU A 1 204 ? -7.066 -7.626 -15.605 1.00 90.62 204 GLU A C 1
ATOM 1602 O O . GLU A 1 204 ? -5.974 -7.092 -15.834 1.00 90.62 204 GLU A O 1
ATOM 1607 N N . ASP A 1 205 ? -8.173 -6.916 -15.389 1.00 90.50 205 ASP A N 1
ATOM 1608 C CA . ASP A 1 205 ? -8.154 -5.468 -15.208 1.00 90.50 205 ASP A CA 1
ATOM 1609 C C . ASP A 1 205 ? -7.887 -5.154 -13.730 1.00 90.50 205 ASP A C 1
ATOM 1611 O O . ASP A 1 205 ? -8.690 -5.454 -12.847 1.00 90.50 205 ASP A O 1
ATOM 1615 N N . ALA A 1 206 ? -6.748 -4.523 -13.469 1.00 90.44 206 ALA A N 1
ATOM 1616 C CA . ALA A 1 206 ? -6.320 -4.115 -12.144 1.00 90.44 206 ALA A CA 1
ATOM 1617 C C . ALA A 1 206 ? -6.423 -2.598 -11.975 1.00 90.44 206 ALA A C 1
ATOM 1619 O O . ALA A 1 206 ? -6.283 -1.826 -12.926 1.00 90.44 206 ALA A O 1
ATOM 1620 N N . VAL A 1 207 ? -6.655 -2.156 -10.747 1.00 89.44 207 VAL A N 1
ATOM 1621 C CA . VAL A 1 207 ? -6.739 -0.746 -10.379 1.00 89.44 207 VAL A CA 1
ATOM 1622 C C . VAL A 1 207 ? -5.490 -0.361 -9.602 1.00 89.44 207 VAL A C 1
ATOM 1624 O O . VAL A 1 207 ? -5.185 -0.974 -8.588 1.00 89.44 207 VAL A O 1
ATOM 1627 N N . ALA A 1 208 ? -4.787 0.673 -10.049 1.00 88.31 208 ALA A N 1
ATOM 1628 C CA . ALA A 1 208 ? -3.799 1.367 -9.230 1.00 88.31 208 ALA A CA 1
ATOM 1629 C C . ALA A 1 208 ? -4.444 2.615 -8.622 1.00 88.31 208 ALA A C 1
ATOM 1631 O O . ALA A 1 208 ? -5.180 3.318 -9.321 1.00 88.31 208 ALA A O 1
ATOM 1632 N N . ALA A 1 209 ? -4.185 2.897 -7.345 1.00 87.81 209 ALA A N 1
ATOM 1633 C CA . ALA A 1 209 ? -4.748 4.058 -6.658 1.00 87.81 209 ALA A CA 1
ATOM 1634 C C . ALA A 1 209 ? -3.730 4.747 -5.740 1.00 87.81 209 ALA A C 1
ATOM 1636 O O . ALA A 1 209 ? -2.949 4.074 -5.072 1.00 87.81 209 ALA A O 1
ATOM 1637 N N . GLY A 1 210 ? -3.774 6.080 -5.675 1.00 88.44 210 GLY A N 1
ATOM 1638 C CA . GLY A 1 210 ? -2.893 6.865 -4.806 1.00 88.44 210 GLY A CA 1
ATOM 1639 C C . GLY A 1 210 ? -2.952 8.378 -5.046 1.00 88.44 210 GLY A C 1
ATOM 1640 O O . GLY A 1 210 ? -3.803 8.867 -5.793 1.00 88.44 210 GLY A O 1
ATOM 1641 N N . TRP A 1 211 ? -2.082 9.130 -4.364 1.00 86.19 211 TRP A N 1
ATOM 1642 C CA . TRP A 1 211 ? -2.032 10.607 -4.355 1.00 86.19 211 TRP A CA 1
ATOM 1643 C C . TRP A 1 211 ? -0.930 11.198 -5.248 1.00 86.19 211 TRP A C 1
ATOM 1645 O O . TRP A 1 211 ? -0.637 12.398 -5.180 1.00 86.19 211 TRP A O 1
ATOM 1655 N N . GLY A 1 212 ? -0.294 10.371 -6.068 1.00 75.25 212 GLY A N 1
ATOM 1656 C CA . GLY A 1 212 ? 0.846 10.723 -6.890 1.00 75.25 212 GLY A CA 1
ATOM 1657 C C . GLY A 1 212 ? 0.563 11.864 -7.860 1.00 75.25 212 GLY A C 1
ATOM 1658 O O . GLY A 1 212 ? -0.568 12.159 -8.263 1.00 75.25 212 GLY A O 1
ATOM 1659 N N . VAL A 1 213 ? 1.631 12.561 -8.235 1.00 62.75 213 VAL A N 1
ATOM 1660 C CA . VAL A 1 213 ? 1.552 13.732 -9.105 1.00 62.75 213 VAL A CA 1
ATOM 1661 C C . VAL A 1 213 ? 1.262 13.284 -10.536 1.00 62.75 213 VAL A C 1
ATOM 1663 O O . VAL A 1 213 ? 2.114 12.719 -11.215 1.00 62.75 213 VAL A O 1
ATOM 1666 N N . THR A 1 214 ? 0.066 13.577 -11.040 1.00 53.94 214 THR A N 1
ATOM 1667 C CA . THR A 1 214 ? -0.246 13.406 -12.464 1.00 53.94 214 THR A CA 1
ATOM 1668 C C . THR A 1 214 ? 0.457 14.487 -13.291 1.00 53.94 214 THR A C 1
ATOM 1670 O O . THR A 1 214 ? 0.420 15.659 -12.917 1.00 53.94 214 THR A O 1
ATOM 1673 N N . ALA A 1 215 ? 0.995 14.142 -14.466 1.00 44.66 215 ALA A N 1
ATOM 1674 C CA . ALA A 1 215 ? 1.717 15.060 -15.365 1.00 44.66 215 ALA A CA 1
ATOM 1675 C C . ALA A 1 215 ? 0.957 16.353 -15.760 1.00 44.66 215 ALA A C 1
ATOM 1677 O O . ALA A 1 215 ? 1.566 17.318 -16.218 1.00 44.66 215 ALA A O 1
ATOM 1678 N N . SER A 1 216 ? -0.366 16.400 -15.577 1.00 43.81 216 SER A N 1
ATOM 1679 C CA . SER A 1 216 ? -1.212 17.578 -15.813 1.00 43.81 216 SER A CA 1
ATOM 1680 C C . SER A 1 216 ? -1.119 18.647 -14.712 1.00 43.81 216 SER A C 1
ATOM 1682 O O . SER A 1 216 ? -1.503 19.794 -14.943 1.00 43.81 216 SER A O 1
ATOM 1684 N N . LYS A 1 217 ? -0.577 18.318 -13.531 1.00 44.16 217 LYS A N 1
ATOM 1685 C CA . LYS A 1 217 ? -0.306 19.273 -12.451 1.00 44.16 217 LYS A CA 1
ATOM 1686 C C . LYS A 1 217 ? 1.172 19.648 -12.467 1.00 44.16 217 LYS A C 1
ATOM 1688 O O . LYS A 1 217 ? 2.019 18.976 -11.902 1.00 44.16 217 LYS A O 1
ATOM 1693 N N . ARG A 1 218 ? 1.476 20.794 -13.076 1.00 38.38 218 ARG A N 1
ATOM 1694 C CA . ARG A 1 218 ? 2.797 21.457 -13.062 1.00 38.38 218 ARG A CA 1
ATOM 1695 C C . ARG A 1 218 ? 3.262 21.905 -11.657 1.00 38.38 218 ARG A C 1
ATOM 1697 O O . ARG A 1 218 ? 4.279 22.584 -11.544 1.00 38.38 218 ARG A O 1
ATOM 1704 N N . SER A 1 219 ? 2.510 21.587 -10.601 1.00 44.94 219 SER A N 1
ATOM 1705 C CA . SER A 1 219 ? 2.823 21.900 -9.208 1.00 44.94 219 SER A CA 1
ATOM 1706 C C . SER A 1 219 ? 3.577 20.745 -8.557 1.00 44.94 219 SER A C 1
ATOM 1708 O O . SER A 1 219 ? 3.177 19.597 -8.709 1.00 44.94 219 SER A O 1
ATOM 1710 N N . LYS A 1 220 ? 4.587 21.051 -7.739 1.00 49.94 220 LYS A N 1
ATOM 1711 C CA . LYS A 1 220 ? 5.321 20.101 -6.876 1.00 49.94 220 LYS A CA 1
ATOM 1712 C C . LYS A 1 220 ? 4.460 19.459 -5.764 1.00 49.94 220 LYS A C 1
ATOM 1714 O O . LYS A 1 220 ? 5.004 18.935 -4.801 1.00 49.94 220 LYS A O 1
ATOM 1719 N N . ASN A 1 221 ? 3.137 19.540 -5.871 1.00 57.25 221 ASN A N 1
ATOM 1720 C CA . ASN A 1 221 ? 2.194 19.182 -4.822 1.00 57.25 221 ASN A CA 1
ATOM 1721 C C . ASN A 1 221 ? 1.434 17.923 -5.246 1.00 57.25 221 ASN A C 1
ATOM 1723 O O . ASN A 1 221 ? 0.966 17.850 -6.388 1.00 57.25 221 ASN A O 1
ATOM 1727 N N . PHE A 1 222 ? 1.312 16.972 -4.319 1.00 66.38 222 PHE A N 1
ATOM 1728 C CA . PHE A 1 222 ? 0.494 15.767 -4.448 1.00 66.38 222 PHE A CA 1
ATOM 1729 C C . PHE A 1 222 ? -0.939 16.099 -4.867 1.00 66.38 222 PHE A C 1
ATOM 1731 O O . PHE A 1 222 ? -1.422 17.234 -4.742 1.00 66.38 222 PHE A O 1
ATOM 1738 N N . ALA A 1 223 ? -1.632 15.105 -5.410 1.00 70.31 223 ALA A N 1
ATOM 1739 C CA . ALA A 1 223 ? -3.055 15.233 -5.621 1.00 70.31 223 ALA A CA 1
ATOM 1740 C C . ALA A 1 223 ? -3.758 15.474 -4.278 1.00 70.31 223 ALA A C 1
ATOM 1742 O O . ALA A 1 223 ? -3.507 14.760 -3.318 1.00 70.31 223 ALA A O 1
ATOM 1743 N N . ASP A 1 224 ? -4.662 16.458 -4.236 1.00 77.00 224 ASP A N 1
ATOM 1744 C CA . ASP A 1 224 ? -5.481 16.731 -3.047 1.00 77.00 224 ASP A CA 1
ATOM 1745 C C . ASP A 1 224 ? -6.230 15.473 -2.592 1.00 77.00 224 ASP A C 1
ATOM 1747 O O . ASP A 1 224 ? -6.338 15.232 -1.406 1.00 77.00 224 ASP A O 1
ATOM 1751 N N . LYS A 1 225 ? -6.681 14.637 -3.535 1.00 80.12 225 LYS A N 1
ATOM 1752 C CA . LYS A 1 225 ? -7.435 13.397 -3.307 1.00 80.12 225 LYS A CA 1
ATOM 1753 C C . LYS A 1 225 ? -6.812 12.240 -4.088 1.00 80.12 225 LYS A C 1
ATOM 1755 O O . LYS A 1 225 ? -6.196 12.520 -5.123 1.00 80.12 225 LYS A O 1
ATOM 1760 N N . PRO A 1 226 ? -7.002 10.973 -3.673 1.00 82.75 226 PRO A N 1
ATOM 1761 C CA . PRO A 1 226 ? -6.465 9.855 -4.421 1.00 82.75 226 PRO A CA 1
ATOM 1762 C C . PRO A 1 226 ? -7.173 9.743 -5.772 1.00 82.75 226 PRO A C 1
ATOM 1764 O O . PRO A 1 226 ? -8.394 9.902 -5.868 1.00 82.75 226 PRO A O 1
ATOM 1767 N N . PHE A 1 227 ? -6.406 9.448 -6.813 1.00 82.25 227 PHE A N 1
ATOM 1768 C CA . PHE A 1 227 ? -6.924 9.067 -8.120 1.00 82.25 227 PHE A CA 1
ATOM 1769 C C . PHE A 1 227 ? -6.755 7.567 -8.311 1.00 82.25 227 PHE A C 1
ATOM 1771 O O . PHE A 1 227 ? -5.850 6.957 -7.747 1.00 82.25 227 PHE A O 1
ATOM 1778 N N . GLU A 1 228 ? -7.628 6.983 -9.122 1.00 84.38 228 GLU A N 1
ATOM 1779 C CA . GLU A 1 228 ? -7.534 5.584 -9.513 1.00 84.38 228 GLU A CA 1
ATOM 1780 C C . GLU A 1 228 ? -7.379 5.465 -11.020 1.00 84.38 228 GLU A C 1
ATOM 1782 O O . GLU A 1 228 ? -7.870 6.299 -11.790 1.00 84.38 228 GLU A O 1
ATOM 1787 N N . VAL A 1 229 ? -6.699 4.410 -11.444 1.00 82.31 229 VAL A N 1
ATOM 1788 C CA . VAL A 1 229 ? -6.536 4.115 -12.851 1.00 82.31 229 VAL A CA 1
ATOM 1789 C C . VAL A 1 229 ? -6.569 2.619 -13.105 1.00 82.31 229 VAL A C 1
ATOM 1791 O O . VAL A 1 229 ? -5.876 1.846 -12.452 1.00 82.31 229 VAL A O 1
ATOM 1794 N N . THR A 1 230 ? -7.378 2.218 -14.080 1.00 85.81 230 THR A N 1
ATOM 1795 C CA . THR A 1 230 ? -7.510 0.817 -14.478 1.00 85.81 230 THR A CA 1
ATOM 1796 C C . THR A 1 230 ? -6.513 0.487 -15.580 1.00 85.81 230 THR A C 1
ATOM 1798 O O . THR A 1 230 ? -6.368 1.252 -16.544 1.00 85.81 230 THR A O 1
ATOM 1801 N N . ARG A 1 231 ? -5.811 -0.638 -15.422 1.00 86.06 231 ARG A N 1
ATOM 1802 C CA . ARG A 1 231 ? -4.816 -1.185 -16.346 1.00 86.06 231 ARG A CA 1
ATOM 1803 C C . ARG A 1 231 ? -4.956 -2.690 -16.442 1.00 86.06 231 ARG A C 1
ATOM 1805 O O . ARG A 1 231 ? -5.111 -3.363 -15.432 1.00 86.06 231 ARG A O 1
ATOM 1812 N N . ARG A 1 232 ? -4.812 -3.213 -17.653 1.00 89.12 232 ARG A N 1
ATOM 1813 C CA . ARG A 1 232 ? -4.822 -4.653 -17.876 1.00 89.12 232 ARG A CA 1
ATOM 1814 C C . ARG A 1 232 ? -3.453 -5.244 -17.580 1.00 89.12 232 ARG A C 1
ATOM 1816 O O . ARG A 1 232 ? -2.458 -4.780 -18.141 1.00 89.12 232 ARG A O 1
ATOM 1823 N N . ILE A 1 233 ? -3.391 -6.258 -16.729 1.00 88.31 233 ILE A N 1
ATOM 1824 C CA . ILE A 1 233 ? -2.151 -6.973 -16.427 1.00 88.31 233 ILE A CA 1
ATOM 1825 C C . ILE A 1 233 ? -1.733 -7.770 -17.662 1.00 88.31 233 ILE A C 1
ATOM 1827 O O . ILE A 1 233 ? -2.524 -8.527 -18.223 1.00 88.31 233 ILE A O 1
ATOM 1831 N N . GLN A 1 234 ? -0.507 -7.545 -18.133 1.00 85.94 234 GLN A N 1
ATOM 1832 C CA . GLN A 1 234 ? 0.031 -8.168 -19.340 1.00 85.94 234 GLN A CA 1
ATOM 1833 C C . GLN A 1 234 ? 1.558 -8.309 -19.246 1.00 85.94 234 GLN A C 1
ATOM 1835 O O . GLN A 1 234 ? 2.309 -7.366 -19.532 1.00 85.94 234 GLN A O 1
ATOM 1840 N N . ARG A 1 235 ? 2.048 -9.513 -18.933 1.00 76.19 235 ARG A N 1
ATOM 1841 C CA . ARG A 1 235 ? 3.486 -9.817 -18.810 1.00 76.19 235 ARG A CA 1
ATOM 1842 C C . ARG A 1 235 ? 4.276 -9.578 -20.088 1.00 76.19 235 ARG A C 1
ATOM 1844 O O . ARG A 1 235 ? 5.434 -9.180 -20.023 1.00 76.19 235 ARG A O 1
ATOM 1851 N N . LYS A 1 236 ? 3.663 -9.729 -21.264 1.00 70.12 236 LYS A N 1
ATOM 1852 C CA . LYS A 1 236 ? 4.323 -9.426 -22.551 1.00 70.12 236 LYS A CA 1
ATOM 1853 C C . LYS A 1 236 ? 4.796 -7.967 -22.677 1.00 70.12 236 LYS A C 1
ATOM 1855 O O . LYS A 1 236 ? 5.638 -7.669 -23.521 1.00 70.12 236 LYS A O 1
ATOM 1860 N N . PHE A 1 237 ? 4.274 -7.035 -21.872 1.00 68.81 237 PHE A N 1
ATOM 1861 C CA . PHE A 1 237 ? 4.820 -5.675 -21.843 1.00 68.81 237 PHE A CA 1
ATOM 1862 C C . PHE A 1 237 ? 6.172 -5.605 -21.135 1.00 68.81 237 PHE A C 1
ATOM 1864 O O . PHE A 1 237 ? 7.004 -4.792 -21.536 1.00 68.81 237 PHE A O 1
ATOM 1871 N N . CYS A 1 238 ? 6.431 -6.496 -20.174 1.00 69.88 238 CYS A N 1
ATOM 1872 C CA . CYS A 1 238 ? 7.728 -6.608 -19.514 1.00 69.88 238 CYS A CA 1
ATOM 1873 C C . CYS A 1 238 ? 8.852 -6.899 -20.518 1.00 69.88 238 CYS A C 1
ATOM 1875 O O . CYS A 1 238 ? 9.927 -6.315 -20.441 1.00 69.88 238 CYS A O 1
ATOM 1877 N N . SER A 1 239 ? 8.603 -7.758 -21.512 1.00 64.69 239 SER A N 1
ATOM 1878 C CA . SER A 1 239 ? 9.621 -8.127 -22.504 1.00 64.69 239 SER A CA 1
ATOM 1879 C C . SER A 1 239 ? 9.945 -7.012 -23.503 1.00 64.69 239 SER A C 1
ATOM 1881 O O . SER A 1 239 ? 11.046 -6.984 -24.048 1.00 64.69 239 SER A O 1
ATOM 1883 N N . ASN A 1 240 ? 9.019 -6.074 -23.733 1.00 63.50 240 ASN A N 1
ATOM 1884 C CA . ASN A 1 240 ? 9.204 -4.978 -24.691 1.00 63.50 240 ASN A CA 1
ATOM 1885 C C . ASN A 1 240 ? 9.967 -3.778 -24.093 1.00 63.50 240 ASN A C 1
ATOM 1887 O O . ASN A 1 240 ? 10.480 -2.944 -24.839 1.00 63.50 240 ASN A O 1
ATOM 1891 N N . TYR A 1 241 ? 10.069 -3.691 -22.762 1.00 56.66 241 TYR A N 1
ATOM 1892 C CA . TYR A 1 241 ? 10.774 -2.636 -22.032 1.00 56.66 241 TYR A CA 1
ATOM 1893 C C . TYR A 1 241 ? 11.974 -3.226 -21.284 1.00 56.66 241 TYR A C 1
A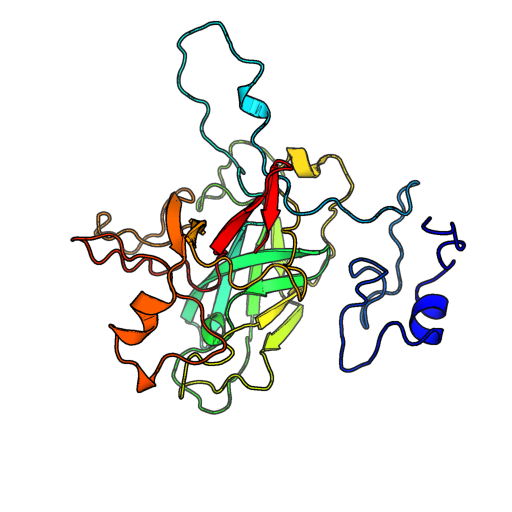TOM 1895 O O . TYR A 1 241 ? 11.807 -3.846 -20.246 1.00 56.66 241 TYR A O 1
ATOM 1903 N N . ARG A 1 242 ? 13.194 -3.005 -21.801 1.00 58.12 242 ARG A N 1
ATOM 1904 C CA . ARG A 1 242 ? 14.478 -3.329 -21.133 1.00 58.12 242 ARG A CA 1
ATOM 1905 C C . ARG A 1 242 ? 14.455 -4.664 -20.368 1.00 58.12 242 ARG A C 1
ATOM 1907 O O . ARG A 1 242 ? 14.648 -4.693 -19.154 1.00 58.12 242 ARG A O 1
ATOM 1914 N N . SER A 1 243 ? 14.265 -5.756 -21.107 1.00 60.28 243 SER A N 1
ATOM 1915 C CA . SER A 1 243 ? 14.092 -7.119 -20.585 1.00 60.28 243 SER A CA 1
ATOM 1916 C C . SER A 1 243 ? 15.124 -7.573 -19.544 1.00 60.28 243 SER A C 1
ATOM 1918 O O . SER A 1 243 ? 14.816 -8.446 -18.748 1.00 60.28 243 SER A O 1
ATOM 1920 N N . SER A 1 244 ? 16.328 -6.990 -19.502 1.00 66.75 244 SER A N 1
ATOM 1921 C CA . SER A 1 244 ? 17.360 -7.357 -18.524 1.00 66.75 244 SER A CA 1
ATOM 1922 C C . SER A 1 244 ? 17.123 -6.829 -17.101 1.00 66.75 244 SER A C 1
ATOM 1924 O O . SER A 1 244 ? 17.875 -7.198 -16.208 1.00 66.75 244 SER A O 1
ATOM 1926 N N . TRP A 1 245 ? 16.152 -5.931 -16.890 1.00 73.94 245 TRP A N 1
ATOM 1927 C CA . TRP A 1 245 ? 15.850 -5.329 -15.578 1.00 73.94 245 TRP A CA 1
ATOM 1928 C C . TRP A 1 245 ? 14.565 -5.876 -14.948 1.00 73.94 245 TRP A C 1
ATOM 1930 O O . TRP A 1 245 ? 14.315 -5.611 -13.774 1.00 73.94 245 TRP A O 1
ATOM 1940 N N . ILE A 1 246 ? 13.756 -6.607 -15.720 1.00 82.19 246 ILE A N 1
ATOM 1941 C CA . ILE A 1 246 ? 12.519 -7.218 -15.240 1.00 82.19 246 ILE A CA 1
ATOM 1942 C C . ILE A 1 246 ? 12.796 -8.668 -14.861 1.00 82.19 246 ILE A C 1
ATOM 1944 O O . ILE A 1 246 ? 13.375 -9.416 -15.647 1.00 82.19 246 ILE A O 1
ATOM 1948 N N . THR A 1 247 ? 12.383 -9.057 -13.661 1.00 85.62 247 THR A N 1
ATOM 1949 C CA . THR A 1 247 ? 12.571 -10.407 -13.124 1.00 85.62 247 THR A CA 1
ATOM 1950 C C . THR A 1 247 ? 11.243 -11.152 -13.035 1.00 85.62 247 THR A C 1
ATOM 1952 O O . THR A 1 247 ? 10.170 -10.568 -13.203 1.00 85.62 247 THR A O 1
ATOM 1955 N N . ASP A 1 248 ? 11.307 -12.444 -12.713 1.00 85.38 248 ASP A N 1
ATOM 1956 C CA . ASP A 1 248 ? 10.112 -13.260 -12.485 1.00 85.38 248 ASP A CA 1
ATOM 1957 C C . ASP A 1 248 ? 9.286 -12.787 -11.282 1.00 85.38 248 ASP A C 1
ATOM 1959 O O . ASP A 1 248 ? 8.112 -13.123 -11.209 1.00 85.38 248 ASP A O 1
ATOM 1963 N N . ASN A 1 249 ? 9.854 -11.954 -10.402 1.00 87.62 249 ASN A N 1
ATOM 1964 C CA . ASN A 1 249 ? 9.197 -11.402 -9.214 1.00 87.62 249 ASN A CA 1
ATOM 1965 C C . ASN A 1 249 ? 8.443 -10.087 -9.499 1.00 87.62 249 ASN A C 1
ATOM 1967 O O . ASN A 1 249 ? 8.025 -9.398 -8.572 1.00 87.62 249 ASN A O 1
ATOM 1971 N N . MET A 1 250 ? 8.281 -9.713 -10.774 1.00 88.12 250 MET A N 1
ATOM 1972 C CA . MET A 1 250 ? 7.609 -8.483 -11.199 1.00 88.12 250 MET A CA 1
ATOM 1973 C C . MET A 1 250 ? 6.393 -8.766 -12.089 1.00 88.12 250 MET A C 1
ATOM 1975 O O . MET A 1 250 ? 6.367 -9.709 -12.885 1.00 88.12 250 MET A O 1
ATOM 1979 N N . ILE A 1 251 ? 5.395 -7.883 -11.991 1.00 87.00 251 ILE A N 1
ATOM 1980 C CA . ILE A 1 251 ? 4.191 -7.868 -12.829 1.00 87.00 251 ILE A CA 1
ATOM 1981 C C . ILE A 1 251 ? 4.179 -6.583 -13.651 1.00 87.00 251 ILE A C 1
ATOM 1983 O O . ILE A 1 251 ? 4.502 -5.511 -13.143 1.00 87.00 251 ILE A O 1
ATOM 1987 N N . CYS A 1 252 ? 3.776 -6.680 -14.917 1.00 85.12 252 CYS A N 1
ATOM 1988 C CA . CYS A 1 252 ? 3.550 -5.513 -15.762 1.00 85.12 252 CYS A CA 1
ATOM 1989 C C . CYS A 1 252 ? 2.065 -5.352 -16.058 1.00 85.12 252 CYS A C 1
ATOM 1991 O O . CYS A 1 252 ? 1.371 -6.317 -16.374 1.00 85.12 252 CYS A O 1
ATOM 1993 N N . ALA A 1 253 ? 1.605 -4.108 -16.032 1.00 84.69 253 ALA A N 1
ATOM 1994 C CA . ALA A 1 253 ? 0.296 -3.719 -16.523 1.00 84.69 253 ALA A CA 1
ATOM 1995 C C . ALA A 1 253 ? 0.454 -2.781 -17.724 1.00 84.69 253 ALA A C 1
ATOM 1997 O O . ALA A 1 253 ? 1.504 -2.162 -17.917 1.00 84.69 253 ALA A O 1
ATOM 1998 N N . GLU A 1 254 ? -0.580 -2.709 -18.557 1.00 77.94 254 GLU A N 1
ATOM 1999 C CA . GLU A 1 254 ? -0.611 -1.855 -19.738 1.00 77.94 254 GLU A CA 1
ATOM 2000 C C . GLU A 1 254 ? -0.191 -0.412 -19.407 1.00 77.94 254 GLU A C 1
ATOM 2002 O O . GLU A 1 254 ? -0.543 0.152 -18.370 1.00 77.94 254 GLU A O 1
ATOM 2007 N N . SER A 1 255 ? 0.584 0.210 -20.294 1.00 66.50 255 SER A N 1
ATOM 2008 C CA . SER A 1 255 ? 0.913 1.628 -20.166 1.00 66.50 255 SER A CA 1
ATOM 2009 C C . SER A 1 255 ? -0.233 2.464 -20.730 1.00 66.50 255 SER A C 1
ATOM 2011 O O . SER A 1 255 ? -0.734 2.158 -21.810 1.00 66.50 255 SER A O 1
ATOM 2013 N N . ALA A 1 256 ? -0.627 3.555 -20.061 1.00 57.03 256 ALA A N 1
ATOM 2014 C CA . ALA A 1 256 ? -1.492 4.536 -20.715 1.00 57.03 256 ALA A CA 1
ATOM 2015 C C . ALA A 1 256 ? -0.762 5.081 -21.943 1.00 57.03 256 ALA A C 1
ATOM 2017 O O . ALA A 1 256 ? 0.240 5.789 -21.827 1.00 57.03 256 ALA A O 1
ATOM 2018 N N . SER A 1 257 ? -1.268 4.758 -23.127 1.00 47.69 257 SER A N 1
ATOM 2019 C CA . SER A 1 257 ? -0.745 5.313 -24.362 1.00 47.69 257 SER A CA 1
ATOM 2020 C C . SER A 1 257 ? -0.768 6.849 -24.313 1.00 47.69 257 SER A C 1
ATOM 2022 O O . SER A 1 257 ? -1.767 7.465 -23.940 1.00 47.69 257 SER A O 1
ATOM 2024 N N . VAL A 1 258 ? 0.336 7.438 -24.779 1.00 41.84 258 VAL A N 1
ATOM 2025 C CA . VAL A 1 258 ? 0.572 8.843 -25.176 1.00 41.84 258 VAL A CA 1
ATOM 2026 C C . VAL A 1 258 ? 0.996 9.852 -24.093 1.00 41.84 258 VAL A C 1
ATOM 2028 O O . VAL A 1 258 ? 1.734 10.779 -24.424 1.00 41.84 258 VAL A O 1
ATOM 2031 N N . TYR A 1 259 ? 0.697 9.662 -22.806 1.00 43.22 259 TYR A N 1
ATOM 2032 C CA . TYR A 1 259 ? 1.214 10.559 -21.759 1.00 43.22 259 TYR A CA 1
ATOM 2033 C C . TYR A 1 259 ? 2.008 9.767 -20.726 1.00 43.22 259 TYR A C 1
ATOM 2035 O O . TYR A 1 259 ? 1.461 8.907 -20.046 1.00 43.22 259 TYR A O 1
ATOM 2043 N N . LYS A 1 260 ? 3.311 10.062 -20.600 1.00 43.88 260 LYS A N 1
ATOM 2044 C CA . LYS A 1 260 ? 4.156 9.617 -19.481 1.00 43.88 260 LYS A CA 1
ATOM 2045 C C . LYS A 1 260 ? 3.568 10.170 -18.179 1.00 43.88 260 LYS A C 1
ATOM 2047 O O . LYS A 1 260 ? 4.006 11.211 -17.696 1.00 43.88 260 LYS A O 1
ATOM 2052 N N . ILE A 1 261 ? 2.560 9.509 -17.624 1.00 47.91 261 ILE A N 1
ATOM 2053 C CA . ILE A 1 261 ? 2.097 9.781 -16.269 1.00 47.91 261 ILE A CA 1
ATOM 2054 C C . ILE A 1 261 ? 3.099 9.070 -15.357 1.00 47.91 261 ILE A C 1
ATOM 2056 O O . ILE A 1 261 ? 2.895 7.936 -14.943 1.00 47.91 261 ILE A O 1
ATOM 2060 N N . GLN A 1 262 ? 4.253 9.703 -15.137 1.00 45.94 262 GLN A N 1
ATOM 2061 C CA . GLN A 1 262 ? 5.090 9.366 -13.993 1.00 45.94 262 GLN A CA 1
ATOM 2062 C C . GLN A 1 262 ? 4.310 9.827 -12.764 1.00 45.94 262 GLN A C 1
ATOM 2064 O O . GLN A 1 262 ? 4.306 11.016 -12.461 1.00 45.94 262 GLN A O 1
ATOM 2069 N N . CYS A 1 263 ? 3.589 8.913 -12.117 1.00 59.59 263 CYS A N 1
ATOM 2070 C CA . CYS A 1 263 ? 2.922 9.193 -10.855 1.00 59.59 263 CYS A CA 1
ATOM 2071 C C . CYS A 1 263 ? 3.959 9.202 -9.727 1.00 59.59 263 CYS A C 1
ATOM 2073 O O . CYS A 1 263 ? 4.107 8.233 -8.983 1.00 59.59 263 CYS A O 1
ATOM 2075 N N . THR A 1 264 ? 4.738 10.276 -9.620 1.00 60.53 264 THR A N 1
ATOM 2076 C CA . THR A 1 264 ? 5.658 10.438 -8.489 1.00 60.53 264 THR A CA 1
ATOM 2077 C C . THR A 1 264 ? 4.840 10.493 -7.199 1.00 60.53 264 THR A C 1
ATOM 2079 O O . THR A 1 264 ? 3.967 11.352 -7.084 1.00 60.53 264 THR A O 1
ATOM 2082 N N . GLY A 1 265 ? 5.120 9.602 -6.244 1.00 62.53 265 GLY A N 1
ATOM 2083 C CA . GLY A 1 265 ? 4.420 9.539 -4.953 1.00 62.53 265 GLY A CA 1
ATOM 2084 C C . GLY A 1 265 ? 3.471 8.358 -4.759 1.00 62.53 265 GLY A C 1
ATOM 2085 O O . GLY A 1 265 ? 3.038 8.137 -3.635 1.00 62.53 265 GLY A O 1
ATOM 2086 N N . ASP A 1 266 ? 3.181 7.589 -5.814 1.00 77.12 266 ASP A N 1
ATOM 2087 C CA . ASP A 1 266 ? 2.357 6.369 -5.723 1.00 77.12 266 ASP A CA 1
ATOM 2088 C C . ASP A 1 266 ? 3.186 5.096 -5.500 1.00 77.12 266 ASP A C 1
ATOM 2090 O O . ASP A 1 266 ? 2.630 4.006 -5.381 1.00 77.12 266 ASP A O 1
ATOM 2094 N N . SER A 1 267 ? 4.517 5.215 -5.448 1.00 86.94 267 SER A N 1
ATOM 2095 C CA . SER A 1 267 ? 5.424 4.101 -5.163 1.00 86.94 267 SER A CA 1
ATOM 2096 C C . SER A 1 267 ? 5.001 3.347 -3.906 1.00 86.94 267 SER A C 1
ATOM 2098 O O . SER A 1 267 ? 4.709 3.964 -2.886 1.00 86.94 267 SER A O 1
ATOM 2100 N N . GLY A 1 268 ? 4.961 2.018 -3.986 1.00 91.19 268 GLY A N 1
ATOM 2101 C CA . GLY A 1 268 ? 4.507 1.159 -2.890 1.00 91.19 268 GLY A CA 1
ATOM 2102 C C . GLY A 1 268 ? 2.992 1.100 -2.699 1.00 91.19 268 GLY A C 1
ATOM 2103 O O . GLY A 1 268 ? 2.533 0.241 -1.953 1.00 91.19 268 GLY A O 1
ATOM 2104 N N . GLY A 1 269 ? 2.227 1.958 -3.381 1.00 91.62 269 GLY A N 1
ATOM 2105 C CA . GLY A 1 269 ? 0.773 1.893 -3.420 1.00 91.62 269 GLY A CA 1
ATOM 2106 C C . GLY A 1 269 ? 0.262 0.648 -4.153 1.00 91.62 269 GLY A C 1
ATOM 2107 O O . GLY A 1 269 ? 1.012 -0.025 -4.867 1.00 91.62 269 GLY A O 1
ATOM 2108 N N . PRO A 1 270 ? -1.025 0.324 -3.983 1.00 92.62 270 PRO A N 1
ATOM 2109 C CA . PRO A 1 270 ? -1.539 -0.971 -4.378 1.00 92.62 270 PRO A CA 1
ATOM 2110 C C . PRO A 1 270 ? -1.899 -1.018 -5.870 1.00 92.62 270 PRO A C 1
ATOM 2112 O O . PRO A 1 270 ? -2.430 -0.058 -6.435 1.00 92.62 270 PRO A O 1
ATOM 2115 N N . LEU A 1 271 ? -1.671 -2.180 -6.479 1.00 91.81 271 LEU A N 1
ATOM 2116 C CA . LEU A 1 271 ? -2.326 -2.631 -7.705 1.00 91.81 271 LEU A CA 1
ATOM 2117 C C . LEU A 1 271 ? -3.325 -3.702 -7.259 1.00 91.81 271 LEU A C 1
ATOM 2119 O O . LEU A 1 271 ? -2.910 -4.620 -6.577 1.00 91.81 271 LEU A O 1
ATOM 2123 N N . ILE A 1 272 ? -4.621 -3.550 -7.535 1.00 92.81 272 ILE A N 1
ATOM 2124 C CA . ILE A 1 272 ? -5.659 -4.441 -6.984 1.00 92.81 272 ILE A CA 1
ATOM 2125 C C . ILE A 1 272 ? -6.593 -4.975 -8.057 1.00 92.81 272 ILE A C 1
ATOM 2127 O O . ILE A 1 272 ? -7.042 -4.229 -8.929 1.00 92.81 272 ILE A O 1
ATOM 2131 N N . VAL A 1 273 ? -6.961 -6.245 -7.943 1.00 92.69 273 VAL A N 1
ATOM 2132 C CA . VAL A 1 273 ? -7.952 -6.911 -8.793 1.00 92.69 273 VAL A CA 1
ATOM 2133 C C . VAL A 1 273 ? -9.217 -7.158 -7.982 1.00 92.69 273 VAL A C 1
ATOM 2135 O O . VAL A 1 273 ? -9.167 -7.540 -6.814 1.00 92.69 273 VAL A O 1
ATOM 2138 N N . LYS A 1 274 ? -10.378 -6.919 -8.594 1.00 91.56 274 LYS A N 1
ATOM 2139 C CA . LYS A 1 274 ? -11.677 -7.198 -7.980 1.00 91.56 274 LYS A CA 1
ATOM 2140 C C . LYS A 1 274 ? -12.181 -8.553 -8.461 1.00 91.56 274 LYS A C 1
ATOM 2142 O O . LYS A 1 274 ? -12.387 -8.735 -9.655 1.00 91.56 274 LYS A O 1
ATOM 2147 N N . ASN A 1 275 ? -12.410 -9.482 -7.538 1.00 87.00 275 ASN A N 1
ATOM 2148 C CA . ASN A 1 275 ? -12.967 -10.791 -7.872 1.00 87.00 275 ASN A CA 1
ATOM 2149 C C . ASN A 1 275 ? -14.504 -10.770 -7.972 1.00 87.00 275 ASN A C 1
ATOM 2151 O O . ASN A 1 275 ? -15.164 -9.788 -7.623 1.00 87.00 275 ASN A O 1
ATOM 2155 N N . GLU A 1 276 ? -15.083 -11.895 -8.397 1.00 83.69 276 GLU A N 1
ATOM 2156 C CA . GLU A 1 276 ? -16.533 -12.070 -8.592 1.00 83.69 276 GLU A CA 1
ATOM 2157 C C . GLU A 1 276 ? -17.375 -11.848 -7.319 1.00 83.69 276 GLU A C 1
ATOM 2159 O O . GLU A 1 276 ? -18.568 -11.570 -7.407 1.00 83.69 276 GLU A O 1
ATOM 2164 N N . ASN A 1 277 ? -16.767 -11.928 -6.129 1.00 83.38 277 ASN A N 1
ATOM 2165 C CA . ASN A 1 277 ? -17.438 -11.760 -4.835 1.00 83.38 277 ASN A CA 1
ATOM 2166 C C . ASN A 1 277 ? -17.393 -10.313 -4.306 1.00 83.38 277 ASN A C 1
ATOM 2168 O O . ASN A 1 277 ? -17.553 -10.086 -3.098 1.00 83.38 277 ASN A O 1
ATOM 2172 N N . ASP A 1 278 ? -17.129 -9.336 -5.179 1.00 84.25 278 ASP A N 1
ATOM 2173 C CA . ASP A 1 278 ? -16.900 -7.936 -4.814 1.00 84.25 278 ASP A CA 1
ATOM 2174 C C . ASP A 1 278 ? -15.829 -7.799 -3.710 1.00 84.25 278 ASP A C 1
ATOM 2176 O O . ASP A 1 278 ? -15.989 -7.053 -2.737 1.00 84.25 278 ASP A O 1
ATOM 2180 N N . THR A 1 279 ? -14.760 -8.592 -3.806 1.00 88.06 279 THR A N 1
ATOM 2181 C CA . THR A 1 279 ? -13.603 -8.530 -2.909 1.00 88.06 279 THR A CA 1
ATOM 2182 C C . THR A 1 279 ? -12.373 -8.159 -3.720 1.00 88.06 279 THR A C 1
ATOM 2184 O O . THR A 1 279 ? -12.080 -8.774 -4.743 1.00 88.06 279 THR A O 1
ATOM 2187 N N . TYR A 1 280 ? -11.652 -7.153 -3.245 1.00 91.94 280 TYR A N 1
ATOM 2188 C CA . TYR A 1 280 ? -10.379 -6.737 -3.804 1.00 91.94 280 TYR A CA 1
ATOM 2189 C C . TYR A 1 280 ? -9.236 -7.566 -3.226 1.00 91.94 280 TYR A C 1
ATOM 2191 O O . TYR A 1 280 ? -9.170 -7.800 -2.016 1.00 91.94 280 TYR A O 1
ATOM 2199 N N . VAL A 1 281 ? -8.335 -7.972 -4.107 1.00 91.94 281 VAL A N 1
ATOM 2200 C CA . VAL A 1 281 ? -7.102 -8.698 -3.813 1.00 91.94 281 VAL A CA 1
ATOM 2201 C C . VAL A 1 281 ? -5.940 -7.883 -4.376 1.00 91.94 281 VAL A C 1
ATOM 2203 O O . VAL A 1 281 ? -6.113 -7.213 -5.396 1.00 91.94 281 VAL A O 1
ATOM 2206 N N . LEU A 1 282 ? -4.812 -7.876 -3.666 1.00 88.19 282 LEU A N 1
ATOM 2207 C CA . LEU A 1 282 ? -3.561 -7.265 -4.121 1.00 88.19 282 LEU A CA 1
ATOM 2208 C C . LEU A 1 282 ? -2.931 -8.058 -5.278 1.00 88.19 282 LEU A C 1
ATOM 2210 O O . LEU A 1 282 ? -2.956 -9.304 -5.200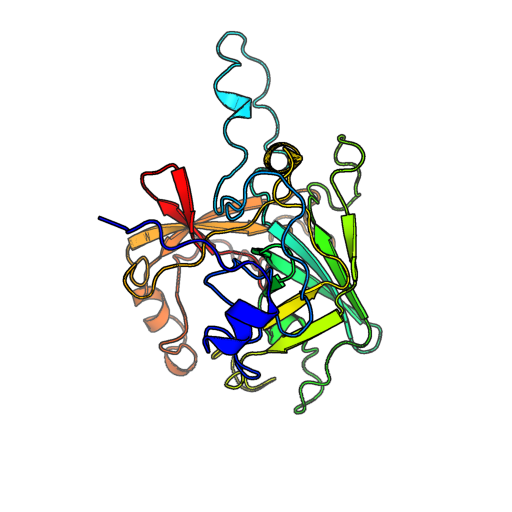 1.00 88.19 282 LEU A O 1
#